Protein AF-A0A2P4QMZ1-F1 (afdb_monomer_lite)

Foldseek 3Di:
DPPQQAKWKKKFKFDLVLLVVCVVDDVVVLQVQLLVLLCVQDVADSVQKDFPSDKDADPVHRSMIIGMIMGHTDPDVVVDPRNVVSQVVVQVCLCVVVPGSLCVDDNSVRTDNVDGTDIDDPPCVVCVVVVVVVVVVVVVLVVQLVVVCVVCVPDPSCVSVVVVVVVVVVVVVVCCCVPPVVPDPVPDDDD

Organism: Rhizophagus irregularis (strain DAOM 181602 / DAOM 197198 / MUCL 43194) (NCBI:txid747089)

Radius of gyration: 24.18 Å; chains: 1; bounding box: 54×44×66 Å

Sequence (191 aa):
MAQHSDSVTGLLRLNEEGSSKFLQMNHSIFFKNMIQEFAKVIPVTEQRLSTSGKWQYDPTSPRKVLLSFNIIEAKDNTIESNSQIIFNDISTLINKKRFTALSFNEYTSLIDESAPFTMIRDYINEFYPLIIIFVVGLAVIIVLYVLARRKNPNARNSVIIETFFIMQDIAVDLAFILLKVKNTPHLFIPT

pLDDT: mean 83.03, std 11.9, range [29.59, 94.38]

Secondary structure (DSSP, 8-state):
-------EEEEEEB-HHHHHHHHHS-HHHHHHHHHHHHHHHS---GGGEEEEEEEEEETTEEEEEEEEEEEPPPS-TTTS--HHHHHHHHHHHHHTGGGSGGGTSTTGGGB-TTS--EE---HHHHHHHHHHHHHHHHHHHHHHHHHHHHH-TTS-TTHHHHHHHHHHHHHHHHHHHHHHGGG-GGG----

Structure (mmCIF, N/CA/C/O backbone):
data_AF-A0A2P4QMZ1-F1
#
_entry.id   AF-A0A2P4QMZ1-F1
#
loop_
_atom_site.group_PDB
_atom_site.id
_atom_site.type_symbol
_atom_site.label_atom_id
_atom_site.label_alt_id
_atom_site.label_comp_id
_atom_site.label_asym_id
_atom_site.label_entity_id
_atom_site.label_seq_id
_atom_site.pdbx_PDB_ins_code
_atom_site.Cartn_x
_atom_site.Cartn_y
_atom_site.Cartn_z
_atom_site.occupancy
_atom_site.B_iso_or_equiv
_atom_site.auth_seq_id
_atom_site.auth_comp_id
_atom_site.auth_asym_id
_atom_site.auth_atom_id
_atom_site.pdbx_PDB_model_num
ATOM 1 N N . MET A 1 1 ? 2.460 28.913 1.735 1.00 31.41 1 MET A N 1
ATOM 2 C CA . MET A 1 1 ? 1.729 28.207 0.663 1.00 31.41 1 MET A CA 1
ATOM 3 C C . MET A 1 1 ? 0.783 27.244 1.344 1.00 31.41 1 MET A C 1
ATOM 5 O O . MET A 1 1 ? 1.260 26.388 2.075 1.00 31.41 1 MET A O 1
ATOM 9 N N . ALA A 1 2 ? -0.527 27.465 1.223 1.00 29.59 2 ALA A N 1
ATOM 10 C CA . ALA A 1 2 ? -1.520 26.543 1.759 1.00 29.59 2 ALA A CA 1
ATOM 11 C C . ALA A 1 2 ? -1.364 25.219 1.007 1.00 29.59 2 ALA A C 1
ATOM 13 O O . ALA A 1 2 ? -1.482 25.184 -0.215 1.00 29.59 2 ALA A O 1
ATOM 14 N N . GLN A 1 3 ? -0.977 24.170 1.724 1.00 40.03 3 GLN A N 1
ATOM 15 C CA . GLN A 1 3 ? -0.815 22.839 1.165 1.00 40.03 3 GLN A CA 1
ATOM 16 C C . GLN A 1 3 ? -2.216 22.362 0.768 1.00 40.03 3 GLN A C 1
ATOM 18 O O . GLN A 1 3 ? -3.046 22.091 1.637 1.00 40.03 3 GLN A O 1
ATOM 23 N N . HIS A 1 4 ? -2.515 22.364 -0.533 1.00 42.94 4 HIS A N 1
ATOM 24 C CA . HIS A 1 4 ? -3.701 21.691 -1.046 1.00 42.94 4 HIS A CA 1
ATOM 25 C C . HIS A 1 4 ? -3.616 20.229 -0.591 1.00 42.94 4 HIS A C 1
ATOM 27 O O . HIS A 1 4 ? -2.559 19.603 -0.650 1.00 42.94 4 HIS A O 1
ATOM 33 N N . SER A 1 5 ? -4.684 19.763 0.043 1.00 59.25 5 SER A N 1
ATOM 34 C CA . SER A 1 5 ? -4.708 18.522 0.804 1.00 59.25 5 SER A CA 1
ATOM 35 C C . SER A 1 5 ? -4.922 17.354 -0.151 1.00 59.25 5 SER A C 1
ATOM 37 O O . SER A 1 5 ? -6.044 16.877 -0.220 1.00 59.25 5 SER A O 1
ATOM 39 N N . ASP A 1 6 ? -3.892 16.886 -0.857 1.00 76.06 6 ASP A N 1
ATOM 40 C CA . ASP A 1 6 ? -4.030 15.759 -1.791 1.00 76.06 6 ASP A CA 1
ATOM 41 C C . ASP A 1 6 ? -4.757 14.560 -1.152 1.00 76.06 6 ASP A C 1
ATOM 43 O O . ASP A 1 6 ? -4.657 14.295 0.052 1.00 76.06 6 ASP A O 1
ATOM 47 N N . SER A 1 7 ? -5.511 13.812 -1.956 1.00 82.56 7 SER A N 1
ATOM 48 C CA . SER A 1 7 ? -6.192 12.606 -1.473 1.00 82.56 7 SER A CA 1
ATOM 49 C C . SER A 1 7 ? -5.171 11.578 -0.967 1.00 82.56 7 SER A C 1
ATOM 51 O O . SER A 1 7 ? -4.176 11.296 -1.633 1.00 82.56 7 SER A O 1
ATOM 53 N N . VAL A 1 8 ? -5.424 10.984 0.200 1.00 86.00 8 VAL A N 1
ATOM 54 C CA . VAL A 1 8 ? -4.506 10.029 0.843 1.00 86.00 8 VAL A CA 1
ATOM 55 C C . VAL A 1 8 ? -5.064 8.622 0.727 1.00 86.00 8 VAL A C 1
ATOM 57 O O . VAL A 1 8 ? -6.223 8.382 1.047 1.00 86.00 8 VAL A O 1
ATOM 60 N N . THR A 1 9 ? -4.235 7.663 0.323 1.00 88.12 9 THR A N 1
ATOM 61 C CA . THR A 1 9 ? -4.597 6.242 0.378 1.00 88.12 9 THR A CA 1
ATOM 62 C C . THR A 1 9 ? -3.924 5.588 1.577 1.00 88.12 9 THR A C 1
ATOM 64 O O . THR A 1 9 ? -2.707 5.661 1.725 1.00 88.12 9 THR A O 1
ATOM 67 N N . GLY A 1 10 ? -4.706 4.931 2.425 1.00 88.69 10 GLY A N 1
ATOM 68 C CA . GLY A 1 10 ? -4.238 4.146 3.557 1.00 88.69 10 GLY A CA 1
ATOM 69 C C . GLY A 1 10 ? -4.431 2.646 3.359 1.00 88.69 10 GLY A C 1
ATOM 70 O O . GLY A 1 10 ? -5.360 2.204 2.680 1.00 88.69 10 GLY A O 1
ATOM 71 N N . LEU A 1 11 ? -3.549 1.864 3.975 1.00 90.94 11 LEU A N 1
ATOM 72 C CA . LEU A 1 11 ? -3.569 0.410 3.991 1.00 90.94 11 LEU A CA 1
ATOM 73 C C . LEU A 1 11 ? -3.810 -0.083 5.416 1.00 90.94 11 LEU A C 1
ATOM 75 O O . LEU A 1 11 ? -3.034 0.199 6.330 1.00 90.94 11 LEU A O 1
ATOM 79 N N . LEU A 1 12 ? -4.901 -0.822 5.586 1.00 91.88 12 LEU A N 1
ATOM 80 C CA . LEU A 1 12 ? -5.406 -1.299 6.866 1.00 91.88 12 LEU A CA 1
ATOM 81 C C . LEU A 1 12 ? -5.344 -2.820 6.933 1.00 91.88 12 LEU A C 1
ATOM 83 O O . LEU A 1 12 ? -5.830 -3.488 6.025 1.00 91.88 12 LEU A O 1
ATOM 87 N N . ARG A 1 13 ? -4.812 -3.382 8.020 1.00 93.56 13 ARG A N 1
ATOM 88 C CA . ARG A 1 13 ? -4.800 -4.834 8.225 1.00 93.56 13 ARG A CA 1
ATOM 89 C C . ARG A 1 13 ? -6.016 -5.305 9.009 1.00 93.56 13 ARG A C 1
ATOM 91 O O . ARG A 1 13 ? -6.367 -4.717 10.028 1.00 93.56 13 ARG A O 1
ATOM 98 N N . LEU A 1 14 ? -6.617 -6.402 8.563 1.00 94.00 14 LEU A N 1
ATOM 99 C CA . LEU A 1 14 ? -7.622 -7.139 9.321 1.00 94.00 14 LEU A CA 1
ATOM 100 C C . LEU A 1 14 ? -6.967 -8.169 10.248 1.00 94.00 14 LEU A C 1
ATOM 102 O O . LEU A 1 14 ? -5.913 -8.733 9.944 1.00 94.00 14 LEU A O 1
ATOM 106 N N . ASN A 1 15 ? -7.617 -8.454 11.374 1.00 93.62 15 ASN A N 1
ATOM 107 C CA . ASN A 1 15 ? -7.265 -9.584 12.227 1.00 93.62 15 ASN A CA 1
ATOM 108 C C . ASN A 1 15 ? -7.650 -10.915 11.540 1.00 93.62 15 ASN A C 1
ATOM 110 O O . ASN A 1 15 ? -8.182 -10.928 10.427 1.00 93.62 15 ASN A O 1
ATOM 114 N N . GLU A 1 16 ? -7.345 -12.055 12.161 1.00 92.44 16 GLU A N 1
ATOM 115 C CA . GLU A 1 16 ? -7.594 -13.365 11.534 1.00 92.44 16 GLU A CA 1
ATOM 116 C C . GLU A 1 16 ? -9.089 -13.633 11.298 1.00 92.44 16 GLU A C 1
ATOM 118 O O . GLU A 1 16 ? -9.475 -14.076 10.216 1.00 92.44 16 GLU A O 1
ATOM 123 N N . GLU A 1 17 ? -9.935 -13.294 12.273 1.00 92.62 17 GLU A N 1
ATOM 124 C CA . GLU A 1 17 ? -11.393 -13.415 12.169 1.00 92.62 17 GLU A CA 1
ATOM 125 C C . GLU A 1 17 ? -11.948 -12.544 11.034 1.00 92.62 17 GLU A C 1
ATOM 127 O O . GLU A 1 17 ? -12.694 -13.014 10.176 1.00 92.62 17 GLU A O 1
ATOM 132 N N . GLY A 1 18 ? -11.508 -11.290 10.981 1.00 92.56 18 GLY A N 1
ATOM 133 C CA . GLY A 1 18 ? -11.856 -10.312 9.965 1.00 92.56 18 GLY A CA 1
ATOM 134 C C . GLY A 1 18 ? -11.438 -10.733 8.575 1.00 92.56 18 GLY A C 1
ATOM 135 O O . GLY A 1 18 ? -12.218 -10.613 7.638 1.00 92.56 18 GLY A O 1
ATOM 136 N N . SER A 1 19 ? -10.227 -11.269 8.449 1.00 93.81 19 SER A N 1
ATOM 137 C CA . SER A 1 19 ? -9.697 -11.767 7.180 1.00 93.81 19 SER A CA 1
ATOM 138 C C . SER A 1 19 ? -10.507 -12.960 6.680 1.00 93.81 19 SER A C 1
ATOM 140 O O . SER A 1 19 ? -10.879 -13.002 5.511 1.00 93.81 19 SER A O 1
ATOM 142 N N . SER A 1 20 ? -10.861 -13.890 7.571 1.00 93.94 20 SER A N 1
ATOM 143 C CA . SER A 1 20 ? -11.732 -15.021 7.237 1.00 93.94 20 SER A CA 1
ATOM 144 C C . SER A 1 20 ? -13.131 -14.558 6.813 1.00 93.94 20 SER A C 1
ATOM 146 O O . SER A 1 20 ? -13.626 -14.962 5.761 1.00 93.94 20 SER A O 1
ATOM 148 N N . LYS A 1 21 ? -13.745 -13.643 7.577 1.00 93.56 21 LYS A N 1
ATOM 149 C CA . LYS A 1 21 ? -15.071 -13.081 7.276 1.00 93.56 21 LYS A CA 1
ATOM 150 C C . LYS A 1 21 ? -15.078 -12.300 5.961 1.00 93.56 21 LYS A C 1
ATOM 152 O O . LYS A 1 21 ? -16.018 -12.436 5.183 1.00 93.56 21 LYS A O 1
ATOM 157 N N . PHE A 1 22 ? -14.028 -11.525 5.692 1.00 93.19 22 PHE A N 1
ATOM 158 C CA . PHE A 1 22 ? -13.860 -10.782 4.444 1.00 93.19 22 PHE A CA 1
ATOM 159 C C . PHE A 1 22 ? -13.825 -11.720 3.236 1.00 93.19 22 PHE A C 1
ATOM 161 O O . PHE A 1 22 ? -14.557 -11.491 2.281 1.00 93.19 22 PHE A O 1
ATOM 168 N N . LEU A 1 23 ? -13.043 -12.803 3.307 1.00 91.56 23 LEU A N 1
ATOM 169 C CA . LEU A 1 23 ? -12.896 -13.771 2.213 1.00 91.56 23 LEU A CA 1
ATOM 170 C C . LEU A 1 23 ? -14.169 -14.589 1.934 1.00 91.56 23 LEU A C 1
ATOM 172 O O . LEU A 1 23 ? -14.336 -15.101 0.830 1.00 91.56 23 LEU A O 1
ATOM 176 N N . GLN A 1 24 ? -15.054 -14.741 2.922 1.00 91.50 24 GLN A N 1
ATOM 177 C CA . GLN A 1 24 ? -16.314 -15.486 2.786 1.00 91.50 24 GLN A CA 1
ATOM 178 C C . GLN A 1 24 ? -17.493 -14.610 2.338 1.00 91.50 24 GLN A C 1
ATOM 180 O O . GLN A 1 24 ? -18.513 -15.130 1.886 1.00 91.50 24 GLN A O 1
ATOM 185 N N . MET A 1 25 ? -17.382 -13.288 2.477 1.00 90.69 25 MET A N 1
ATOM 186 C CA . MET A 1 25 ? -18.456 -12.336 2.199 1.00 90.69 25 MET A CA 1
ATOM 187 C C . MET A 1 25 ? -18.226 -11.613 0.866 1.00 90.69 25 MET A C 1
ATOM 189 O O . MET A 1 25 ? -17.124 -11.552 0.330 1.00 90.69 25 MET A O 1
ATOM 193 N N . ASN A 1 26 ? -19.278 -10.998 0.324 1.00 91.56 26 ASN A N 1
ATOM 194 C CA . ASN A 1 26 ? -19.120 -10.063 -0.782 1.00 91.56 26 ASN A CA 1
ATOM 195 C C . ASN A 1 26 ? -18.265 -8.858 -0.347 1.00 91.56 26 ASN A C 1
ATOM 197 O O . ASN A 1 26 ? -18.676 -8.063 0.503 1.00 91.56 26 ASN A O 1
ATOM 201 N N . HIS A 1 27 ? -17.106 -8.699 -0.986 1.00 91.00 27 HIS A N 1
ATOM 202 C CA . HIS A 1 27 ? -16.141 -7.651 -0.659 1.00 91.00 27 HIS A CA 1
ATOM 2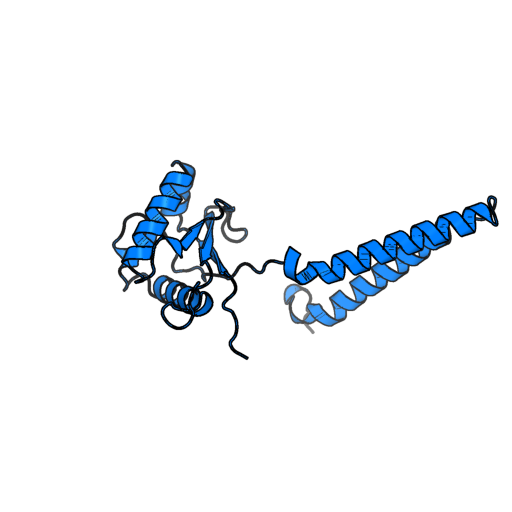03 C C . HIS A 1 27 ? -16.744 -6.239 -0.725 1.00 91.00 27 HIS A C 1
ATOM 205 O O . HIS A 1 27 ? -16.449 -5.409 0.130 1.00 91.00 27 HIS A O 1
ATOM 211 N N . SER A 1 28 ? -17.619 -5.953 -1.696 1.00 89.75 28 SER A N 1
ATOM 212 C CA . SER A 1 28 ? -18.235 -4.625 -1.843 1.00 89.75 28 SER A CA 1
ATOM 213 C C . SER A 1 28 ? -19.141 -4.281 -0.658 1.00 89.75 28 SER A C 1
ATOM 215 O O . SER A 1 28 ? -19.107 -3.156 -0.157 1.00 89.75 28 SER A O 1
ATOM 217 N N . ILE A 1 29 ? -19.900 -5.266 -0.166 1.00 91.31 29 ILE A N 1
ATOM 218 C CA . ILE A 1 29 ? -20.763 -5.108 1.011 1.00 91.31 29 ILE A CA 1
ATOM 219 C C . ILE A 1 29 ? -19.909 -4.882 2.257 1.00 91.31 29 ILE A C 1
ATOM 221 O O . ILE A 1 29 ? -20.183 -3.962 3.026 1.00 91.31 29 ILE A O 1
ATOM 225 N N . PHE A 1 30 ? -18.842 -5.670 2.420 1.00 92.75 30 PHE A N 1
ATOM 226 C CA . PHE A 1 30 ? -17.917 -5.515 3.538 1.00 92.75 30 PHE A CA 1
ATOM 227 C C . PHE A 1 30 ? -17.306 -4.109 3.573 1.00 92.75 30 PHE A C 1
ATOM 229 O O . PHE A 1 30 ? -17.348 -3.442 4.605 1.00 92.75 30 PHE A O 1
ATOM 236 N N . PHE A 1 31 ? -16.789 -3.629 2.437 1.00 91.06 31 PHE A N 1
ATOM 237 C CA . PHE A 1 31 ? -16.218 -2.286 2.344 1.00 91.06 31 PHE A CA 1
ATOM 238 C C . PHE A 1 31 ? -17.238 -1.196 2.670 1.00 91.06 31 PHE A C 1
ATOM 240 O O . PHE A 1 31 ? -16.920 -0.272 3.415 1.00 91.06 31 PHE A O 1
ATOM 247 N N . LYS A 1 32 ? -18.463 -1.306 2.144 1.00 90.69 32 LYS A N 1
ATOM 248 C CA . LYS A 1 32 ? -19.529 -0.337 2.412 1.00 90.69 32 LYS A CA 1
ATOM 249 C C . LYS A 1 32 ? -19.849 -0.262 3.905 1.00 90.69 32 LYS A C 1
ATOM 251 O O . LYS A 1 32 ? -19.863 0.832 4.461 1.00 90.69 32 LYS A O 1
ATOM 256 N N . ASN A 1 33 ? -20.057 -1.408 4.550 1.00 92.00 33 ASN A N 1
ATOM 257 C CA . ASN A 1 33 ? -20.394 -1.459 5.972 1.00 92.00 33 ASN A CA 1
ATOM 258 C C . ASN A 1 33 ? -19.244 -0.926 6.838 1.00 92.00 33 ASN A C 1
ATOM 260 O O . ASN A 1 33 ? -19.473 -0.135 7.749 1.00 92.00 33 ASN A O 1
ATOM 264 N N . MET A 1 34 ? -17.999 -1.275 6.502 1.00 90.81 34 MET A N 1
ATOM 265 C CA . MET A 1 34 ? -16.821 -0.766 7.203 1.00 90.81 34 MET A CA 1
ATOM 266 C C . MET A 1 34 ? -16.680 0.760 7.080 1.00 90.81 34 MET A C 1
ATOM 268 O O . MET A 1 34 ? -16.425 1.424 8.082 1.00 90.81 34 MET A O 1
ATOM 272 N N . ILE A 1 35 ? -16.887 1.339 5.890 1.00 89.75 35 ILE A N 1
ATOM 273 C CA . ILE A 1 35 ? -16.847 2.801 5.689 1.00 89.75 35 ILE A CA 1
ATOM 274 C C . ILE A 1 35 ? -17.934 3.502 6.511 1.00 89.75 35 ILE A C 1
ATOM 276 O O . ILE A 1 35 ? -17.657 4.512 7.155 1.00 89.75 35 ILE A O 1
ATOM 280 N N . GLN A 1 36 ? -19.151 2.954 6.529 1.00 89.19 36 GLN A N 1
ATOM 281 C CA . GLN A 1 36 ? -20.262 3.514 7.303 1.00 89.19 36 GLN A CA 1
ATOM 282 C C . GLN A 1 36 ? -19.990 3.498 8.810 1.00 89.19 36 GLN A C 1
ATOM 284 O O . GLN A 1 36 ? -20.349 4.438 9.515 1.00 89.19 36 GLN A O 1
ATOM 289 N N . GLU A 1 37 ? -19.351 2.449 9.326 1.00 89.38 37 GLU A N 1
ATOM 290 C CA . GLU A 1 37 ? -18.938 2.409 10.730 1.00 89.38 37 GLU A CA 1
ATOM 291 C C . GLU A 1 37 ? -17.811 3.404 11.026 1.00 89.38 37 GLU A C 1
ATOM 293 O O . GLU A 1 37 ? -17.877 4.118 12.026 1.00 89.38 37 GLU A O 1
ATOM 298 N N . PHE A 1 38 ? -16.819 3.528 10.139 1.00 86.88 38 PHE A N 1
ATOM 299 C CA . PHE A 1 38 ? -15.756 4.524 10.284 1.00 86.88 38 PHE A CA 1
ATOM 300 C C . PHE A 1 38 ? -16.289 5.961 10.298 1.00 86.88 38 PHE A C 1
ATOM 302 O O . PHE A 1 38 ? -15.891 6.741 11.162 1.00 86.88 38 PHE A O 1
ATOM 309 N N . ALA A 1 39 ? -17.221 6.298 9.403 1.00 85.38 39 ALA A N 1
ATOM 310 C CA . ALA A 1 39 ? -17.829 7.628 9.318 1.00 85.38 39 ALA A CA 1
ATOM 311 C C . ALA A 1 39 ? -18.695 7.996 10.540 1.00 85.38 39 ALA A C 1
ATOM 313 O O . ALA A 1 39 ? -18.987 9.166 10.767 1.00 85.38 39 ALA A O 1
ATOM 314 N N . LYS A 1 40 ? -19.113 7.012 11.349 1.00 84.44 40 LYS A N 1
ATOM 315 C CA . LYS A 1 40 ? -19.786 7.263 12.636 1.00 84.44 40 LYS A CA 1
ATOM 316 C C . LYS A 1 40 ? -18.799 7.562 13.757 1.00 84.44 40 LYS A C 1
ATOM 318 O O . LYS A 1 40 ? -19.112 8.336 14.656 1.00 84.44 40 LYS A O 1
ATOM 323 N N . VAL A 1 41 ? -17.640 6.906 13.739 1.00 82.88 41 VAL A N 1
ATOM 324 C CA . VAL A 1 41 ? -16.617 7.047 14.786 1.00 82.88 41 VAL A CA 1
ATOM 325 C C . VAL A 1 41 ? -15.791 8.311 14.587 1.00 82.88 41 VAL A C 1
ATOM 327 O O . VAL A 1 41 ? -15.404 8.962 15.554 1.00 82.88 41 VAL A O 1
ATOM 330 N N . ILE A 1 42 ? -15.535 8.663 13.335 1.00 81.25 42 ILE A N 1
ATOM 331 C CA . ILE A 1 42 ? -14.776 9.844 12.950 1.00 81.25 42 ILE A CA 1
ATOM 332 C C . ILE A 1 42 ? -15.786 10.794 12.326 1.00 81.25 42 ILE A C 1
ATOM 334 O O . ILE A 1 42 ? -16.438 10.370 11.376 1.00 81.25 42 ILE A O 1
ATOM 338 N N . PRO A 1 43 ? -15.954 12.032 12.829 1.00 71.12 43 PRO A N 1
ATOM 339 C CA . PRO A 1 43 ? -16.977 12.973 12.368 1.00 71.12 43 PRO A CA 1
ATOM 340 C C . PRO A 1 43 ? -16.625 13.536 10.981 1.00 71.12 43 PRO A C 1
ATOM 342 O O . PRO A 1 43 ? -16.385 14.725 10.798 1.00 71.12 43 PRO A O 1
ATOM 345 N N . VAL A 1 44 ? -16.552 12.649 9.999 1.00 75.81 44 VAL A N 1
ATOM 346 C CA . VAL A 1 44 ? -16.150 12.884 8.622 1.00 75.81 44 VAL A CA 1
ATOM 347 C C . VAL A 1 44 ? -17.281 12.364 7.748 1.00 75.81 44 VAL A C 1
ATOM 349 O O . VAL A 1 44 ? -17.800 11.269 7.955 1.00 75.81 44 VAL A O 1
ATOM 352 N N . THR A 1 45 ? -17.691 13.160 6.766 1.00 76.56 45 THR A N 1
ATOM 353 C CA . THR A 1 45 ? -18.765 12.784 5.844 1.00 76.56 45 THR A CA 1
ATOM 354 C C . THR A 1 45 ? -18.398 11.496 5.105 1.00 76.56 45 THR A C 1
ATOM 356 O O . THR A 1 45 ? -17.279 11.376 4.616 1.00 76.56 45 THR A O 1
ATOM 359 N N . GLU A 1 46 ? -19.341 10.559 4.940 1.00 77.31 46 GLU A N 1
ATOM 360 C CA . GLU A 1 46 ? -19.107 9.294 4.213 1.00 77.31 46 GLU A CA 1
ATOM 361 C C . GLU A 1 46 ? -18.490 9.515 2.821 1.00 77.31 46 GLU A C 1
ATOM 363 O O . GLU A 1 46 ? -17.668 8.731 2.372 1.00 77.31 46 GLU A O 1
ATOM 368 N N . GLN A 1 47 ? -18.815 10.631 2.161 1.00 81.31 47 GLN A N 1
ATOM 369 C CA . GLN A 1 47 ? -18.262 11.003 0.855 1.00 81.31 47 GLN A CA 1
ATOM 370 C C . GLN A 1 47 ? -16.745 11.247 0.862 1.00 81.31 47 GLN A C 1
ATOM 372 O O . GLN A 1 47 ? -16.129 11.236 -0.197 1.00 81.31 47 GLN A O 1
ATOM 377 N N . ARG A 1 48 ? -16.138 11.479 2.030 1.00 84.00 48 ARG A N 1
ATOM 378 C CA . ARG A 1 48 ? -14.692 11.683 2.193 1.00 84.00 48 ARG A CA 1
ATOM 379 C C . ARG A 1 48 ? -13.932 10.370 2.353 1.00 84.00 48 ARG A C 1
ATOM 381 O O . ARG A 1 48 ? -12.721 10.363 2.159 1.00 84.00 48 ARG A O 1
ATOM 388 N N . LEU A 1 49 ? -14.616 9.276 2.686 1.00 86.69 49 LEU A N 1
ATOM 389 C CA . LEU A 1 49 ? -14.028 7.948 2.824 1.00 86.69 49 LEU A CA 1
ATOM 390 C C . LEU A 1 49 ? -14.525 7.064 1.683 1.00 86.69 49 LEU A C 1
ATOM 392 O O . LEU A 1 49 ? -15.704 6.749 1.575 1.00 86.69 49 LEU A O 1
ATOM 396 N N . SER A 1 50 ? -13.615 6.630 0.824 1.00 86.56 50 SER A N 1
ATOM 397 C CA . SER A 1 50 ? -13.922 5.681 -0.243 1.00 86.56 50 SER A CA 1
ATOM 398 C C . SER A 1 50 ? -12.991 4.479 -0.173 1.00 86.56 50 SER A C 1
ATOM 400 O O . SER A 1 50 ? -12.004 4.465 0.559 1.00 86.56 50 SER A O 1
ATOM 402 N N . THR A 1 51 ? -13.314 3.427 -0.915 1.00 82.75 51 THR A N 1
ATOM 403 C CA . THR A 1 51 ? -12.420 2.283 -1.092 1.00 82.75 51 THR A CA 1
ATOM 404 C C . THR A 1 51 ? -12.021 2.187 -2.554 1.00 82.75 51 THR A C 1
ATOM 406 O O . THR A 1 51 ? -12.823 2.448 -3.450 1.00 82.75 51 THR A O 1
ATOM 409 N N . SER A 1 52 ? -10.782 1.776 -2.803 1.00 74.94 52 SER A N 1
ATOM 410 C CA . SER A 1 52 ? -10.344 1.392 -4.144 1.00 74.94 52 SER A CA 1
ATOM 411 C C . SER A 1 52 ? -10.827 -0.014 -4.536 1.00 74.94 52 SER A C 1
ATOM 413 O O . SER A 1 52 ? -10.613 -0.437 -5.670 1.00 74.94 52 SER A O 1
ATOM 415 N N . GLY A 1 53 ? -11.425 -0.766 -3.599 1.00 81.50 53 GLY A N 1
ATOM 416 C CA . GLY A 1 53 ? -11.761 -2.184 -3.751 1.00 81.50 53 GLY A CA 1
ATOM 417 C C . GLY A 1 53 ? -10.537 -3.104 -3.797 1.00 81.50 53 GLY A C 1
ATOM 418 O O . GLY A 1 53 ? -10.685 -4.319 -3.937 1.00 81.50 53 GLY A O 1
ATOM 419 N N . LYS A 1 54 ? -9.326 -2.543 -3.684 1.00 86.75 54 LYS A N 1
ATOM 420 C CA . LYS A 1 54 ? -8.073 -3.291 -3.719 1.00 86.75 54 LYS A CA 1
ATOM 421 C C . LYS A 1 54 ? -7.794 -3.892 -2.348 1.00 86.75 54 LYS A C 1
ATOM 423 O O . LYS A 1 54 ? -7.876 -3.213 -1.321 1.00 86.75 54 LYS A O 1
ATOM 428 N N . TRP A 1 55 ? -7.424 -5.163 -2.353 1.00 91.25 55 TRP A N 1
ATOM 429 C CA . TRP A 1 55 ? -6.990 -5.893 -1.174 1.00 91.25 55 TRP A CA 1
ATOM 430 C C . TRP A 1 55 ? -5.862 -6.850 -1.554 1.00 91.25 55 TRP A C 1
ATOM 432 O O . TRP A 1 55 ? -5.708 -7.214 -2.721 1.00 91.25 55 TRP A O 1
ATOM 442 N N . GLN A 1 56 ? -5.060 -7.238 -0.571 1.00 90.69 56 GLN A N 1
ATOM 443 C CA . GLN A 1 56 ? -3.959 -8.182 -0.749 1.00 90.69 56 GLN A CA 1
ATOM 444 C C . GLN A 1 56 ? -3.737 -8.981 0.534 1.00 90.69 56 GLN A C 1
ATOM 446 O O . GLN A 1 56 ? -4.095 -8.526 1.618 1.00 90.69 56 GLN A O 1
ATOM 451 N N . TYR A 1 57 ? -3.122 -10.155 0.433 1.00 90.44 57 TYR A N 1
ATOM 452 C CA . TYR A 1 57 ? -2.614 -10.846 1.617 1.00 90.44 57 TYR A CA 1
ATOM 453 C C . TYR A 1 57 ? -1.435 -10.075 2.217 1.00 90.44 57 TYR A C 1
ATOM 455 O O . TYR A 1 57 ? -0.636 -9.481 1.488 1.00 90.44 57 TYR A O 1
ATOM 463 N N . ASP A 1 58 ? -1.320 -10.078 3.543 1.00 86.94 58 ASP A N 1
ATOM 464 C CA . ASP A 1 58 ? -0.156 -9.510 4.216 1.00 86.94 58 ASP A CA 1
ATOM 465 C C . ASP A 1 58 ? 1.071 -10.412 3.968 1.00 86.94 58 ASP A C 1
ATOM 467 O O . ASP A 1 58 ? 1.054 -11.583 4.366 1.00 86.94 58 ASP A O 1
ATOM 471 N N . PRO A 1 59 ? 2.156 -9.902 3.349 1.00 84.06 59 PRO A N 1
ATOM 472 C CA . PRO A 1 59 ? 3.361 -10.692 3.096 1.00 84.06 59 PRO A CA 1
ATOM 473 C C . PRO A 1 59 ? 4.050 -11.172 4.383 1.00 84.06 59 PRO A C 1
ATOM 475 O O . PRO A 1 59 ? 4.744 -12.184 4.365 1.00 84.06 59 PRO A O 1
ATOM 478 N N . THR A 1 60 ? 3.852 -10.475 5.506 1.00 84.56 60 THR A N 1
ATOM 479 C CA . THR A 1 60 ? 4.389 -10.853 6.823 1.00 84.56 60 THR A CA 1
ATOM 480 C C . THR A 1 60 ? 3.473 -11.808 7.588 1.00 84.56 60 THR A C 1
ATOM 482 O O . THR A 1 60 ? 3.888 -12.421 8.569 1.00 84.56 60 THR A O 1
ATOM 485 N N . SER A 1 61 ? 2.209 -11.929 7.180 1.00 84.69 61 SER A N 1
ATOM 486 C CA . SER A 1 61 ? 1.189 -12.730 7.861 1.00 84.69 61 SER A CA 1
ATOM 487 C C . SER A 1 61 ? 0.167 -13.247 6.844 1.00 84.69 61 SER A C 1
ATOM 489 O O . SER A 1 61 ? -0.915 -12.677 6.730 1.00 84.69 61 SER A O 1
ATOM 491 N N . PRO A 1 62 ? 0.451 -14.358 6.136 1.00 79.69 62 PRO A N 1
ATOM 492 C CA . PRO A 1 62 ? -0.334 -14.805 4.977 1.00 79.69 62 PRO A CA 1
ATOM 493 C C . PRO A 1 62 ? -1.817 -15.100 5.251 1.00 79.69 62 PRO A C 1
ATOM 495 O O . PRO A 1 62 ? -2.611 -15.200 4.323 1.00 79.69 62 PRO A O 1
ATOM 498 N N . ARG A 1 63 ? -2.207 -15.259 6.521 1.00 87.12 63 ARG A N 1
ATOM 499 C CA . ARG A 1 63 ? -3.605 -15.459 6.944 1.00 87.12 63 ARG A CA 1
ATOM 500 C C . ARG A 1 63 ? -4.391 -14.156 7.099 1.00 87.12 63 ARG A C 1
ATOM 502 O O . ARG A 1 63 ? -5.601 -14.204 7.298 1.00 87.12 63 ARG A O 1
ATOM 509 N N . LYS A 1 64 ? -3.711 -13.011 7.049 1.00 91.75 64 LYS A N 1
ATOM 510 C CA . LYS A 1 64 ? -4.294 -11.688 7.246 1.00 91.75 64 LYS A CA 1
ATOM 511 C C . LYS A 1 64 ? -4.423 -10.954 5.919 1.00 91.75 64 LYS A C 1
ATOM 513 O O . LYS A 1 64 ? -3.578 -11.089 5.034 1.00 91.75 64 LYS A O 1
ATOM 518 N N . VAL A 1 65 ? -5.482 -10.164 5.798 1.00 93.06 65 VAL A N 1
ATOM 519 C CA . VAL A 1 65 ? -5.779 -9.356 4.614 1.00 93.06 65 VAL A CA 1
ATOM 520 C C . VAL A 1 65 ? -5.495 -7.884 4.901 1.00 93.06 65 VAL A C 1
ATOM 522 O O . VAL A 1 65 ? -5.809 -7.365 5.972 1.00 93.06 65 VAL A O 1
ATOM 525 N N . LEU A 1 66 ? -4.905 -7.215 3.917 1.00 92.50 66 LEU A N 1
ATOM 526 C CA . LEU A 1 66 ? -4.700 -5.778 3.859 1.00 92.50 66 LEU A CA 1
ATOM 527 C C . LEU A 1 66 ? -5.739 -5.163 2.920 1.00 92.50 66 LEU A C 1
ATOM 529 O O . LEU A 1 66 ? -5.907 -5.611 1.786 1.00 92.50 66 LEU A O 1
ATOM 533 N N . LEU A 1 67 ? -6.416 -4.125 3.394 1.00 92.31 67 LEU A N 1
ATOM 534 C CA . LEU A 1 67 ? -7.475 -3.402 2.706 1.00 92.31 67 LEU A CA 1
ATOM 535 C C . LEU A 1 67 ? -7.033 -1.975 2.390 1.00 92.31 67 LEU A C 1
ATOM 537 O O . LEU A 1 67 ? -6.483 -1.288 3.252 1.00 92.31 67 LEU A O 1
ATOM 541 N N . SER A 1 68 ? -7.316 -1.511 1.175 1.00 90.81 68 SER A N 1
ATOM 542 C CA . SER A 1 68 ? -7.043 -0.134 0.762 1.00 90.81 68 SER A CA 1
ATOM 543 C C . SER A 1 68 ? -8.266 0.770 0.953 1.00 90.81 68 SER A C 1
ATOM 545 O O . SER A 1 68 ? -9.366 0.479 0.469 1.00 90.81 68 SER A O 1
ATOM 547 N N . PHE A 1 69 ? -8.038 1.902 1.620 1.00 88.88 69 PHE A N 1
ATOM 548 C CA . PHE A 1 69 ? -9.009 2.973 1.835 1.00 88.88 69 PHE A CA 1
ATOM 549 C C . PHE A 1 69 ? -8.456 4.297 1.326 1.00 88.88 69 PHE A C 1
ATOM 551 O O . PHE A 1 69 ? -7.286 4.602 1.526 1.00 88.88 69 PHE A O 1
ATOM 558 N N . ASN A 1 70 ? -9.311 5.098 0.710 1.00 88.75 70 ASN A N 1
ATOM 559 C CA . ASN A 1 70 ? -8.971 6.405 0.178 1.00 88.75 70 ASN A CA 1
ATOM 560 C C . ASN A 1 70 ? -9.689 7.475 1.002 1.00 88.75 70 ASN A C 1
ATOM 562 O O . ASN A 1 70 ? -10.906 7.426 1.182 1.00 88.75 70 ASN A O 1
ATOM 566 N N . ILE A 1 71 ? -8.933 8.463 1.456 1.00 87.81 71 ILE A N 1
ATOM 567 C CA . ILE A 1 71 ? -9.415 9.670 2.109 1.00 87.81 71 ILE A CA 1
ATOM 568 C C . ILE A 1 71 ? -9.351 10.773 1.063 1.00 87.81 71 ILE A C 1
ATOM 570 O O . ILE A 1 71 ? -8.269 11.217 0.676 1.00 87.81 71 ILE A O 1
ATOM 574 N N . ILE A 1 72 ? -10.517 11.178 0.578 1.00 86.06 72 ILE A N 1
ATOM 575 C CA . ILE A 1 72 ? -10.636 12.181 -0.475 1.00 86.06 72 ILE A CA 1
ATOM 576 C C . ILE A 1 72 ? -10.248 13.546 0.096 1.00 86.06 72 ILE A C 1
ATOM 578 O O . ILE A 1 72 ? -10.529 13.855 1.262 1.00 86.06 72 ILE A O 1
ATOM 582 N N . GLU A 1 73 ? -9.586 14.351 -0.727 1.00 84.19 73 GLU A N 1
ATOM 583 C CA . GLU A 1 73 ? -9.257 15.736 -0.409 1.00 84.19 73 GLU A CA 1
ATOM 584 C C . GLU A 1 73 ? -10.483 16.549 0.018 1.00 84.19 73 GLU A C 1
ATOM 586 O O . GLU A 1 73 ? -11.616 16.291 -0.401 1.00 84.19 73 GLU A O 1
ATOM 591 N N . ALA A 1 74 ? -10.252 17.527 0.890 1.00 81.38 74 ALA A N 1
ATOM 592 C CA . ALA A 1 74 ? -11.278 18.489 1.252 1.00 81.38 74 ALA A CA 1
ATOM 593 C C . ALA A 1 74 ? -11.555 19.407 0.055 1.00 81.38 74 ALA A C 1
ATOM 595 O O . ALA A 1 74 ? -10.631 19.967 -0.533 1.00 81.38 74 ALA A O 1
ATOM 596 N N . LYS A 1 75 ? -12.835 19.587 -0.291 1.00 76.19 75 LYS A N 1
ATOM 597 C CA . LYS A 1 75 ? -13.227 20.556 -1.333 1.00 76.19 75 LYS A CA 1
ATOM 598 C C . LYS A 1 75 ? -13.031 21.994 -0.858 1.00 76.19 75 LYS A C 1
ATOM 600 O O . LYS A 1 75 ? -12.732 22.873 -1.659 1.00 76.19 75 LYS A O 1
ATOM 605 N N . ASP A 1 76 ? -13.197 22.210 0.445 1.00 70.62 76 ASP A N 1
ATOM 606 C CA . ASP A 1 76 ? -12.951 23.477 1.119 1.00 70.62 76 ASP A CA 1
ATOM 607 C C . ASP A 1 76 ? -12.158 23.237 2.411 1.00 70.62 76 ASP A C 1
ATOM 609 O O . ASP A 1 76 ? -12.689 22.765 3.417 1.00 70.62 76 ASP A O 1
ATOM 613 N N . ASN A 1 77 ? -10.873 23.592 2.381 1.00 62.00 77 ASN A N 1
ATOM 614 C CA . ASN A 1 77 ? -9.946 23.422 3.504 1.00 62.00 77 ASN A CA 1
ATOM 615 C C . ASN A 1 77 ? -10.256 24.332 4.708 1.00 62.00 77 ASN A C 1
ATOM 617 O O . ASN A 1 77 ? -9.586 24.221 5.734 1.00 62.00 77 ASN A O 1
ATOM 621 N N . THR A 1 78 ? -11.201 25.271 4.586 1.00 63.47 78 THR A N 1
ATOM 622 C CA . THR A 1 78 ? -11.604 26.159 5.690 1.00 63.47 78 THR A CA 1
ATOM 623 C C . THR A 1 78 ? -12.717 25.565 6.551 1.00 63.47 78 THR A C 1
ATOM 625 O O . THR A 1 78 ? -12.840 25.922 7.721 1.00 63.47 78 THR A O 1
ATOM 628 N N . ILE A 1 79 ? -13.492 24.636 5.988 1.00 68.12 79 ILE A N 1
ATOM 629 C CA . ILE A 1 79 ? -14.634 23.983 6.641 1.00 68.12 79 ILE A CA 1
ATOM 630 C C . ILE A 1 79 ? -14.301 22.526 6.963 1.00 68.12 79 ILE A C 1
ATOM 632 O O . ILE A 1 79 ? -14.689 22.010 8.010 1.00 68.12 79 ILE A O 1
ATOM 636 N N . GLU A 1 80 ? -13.574 21.856 6.071 1.00 70.19 80 GLU A N 1
ATOM 637 C CA . GLU A 1 80 ? -13.306 20.433 6.164 1.00 70.19 80 GLU A CA 1
ATOM 638 C C . GLU A 1 80 ? -11.842 20.122 6.506 1.00 70.19 80 GLU A C 1
ATOM 640 O O . GLU A 1 80 ? -10.906 20.757 6.020 1.00 70.19 80 GLU A O 1
ATOM 645 N N . SER A 1 81 ? -11.630 19.076 7.309 1.00 75.62 81 SER A N 1
ATOM 646 C CA . SER A 1 81 ? -10.290 18.646 7.710 1.00 75.62 81 SER A CA 1
ATOM 647 C C . SER A 1 81 ? -9.469 18.101 6.537 1.00 75.62 81 SER A C 1
ATOM 649 O O . SER A 1 81 ? -9.975 17.390 5.658 1.00 75.62 81 SER A O 1
ATOM 651 N N . ASN A 1 82 ? -8.168 18.394 6.578 1.00 82.81 82 ASN A N 1
ATOM 652 C CA . ASN A 1 82 ? -7.162 17.868 5.660 1.00 82.81 82 ASN A CA 1
ATOM 653 C C . ASN A 1 82 ? -7.119 16.324 5.727 1.00 82.81 82 ASN A C 1
ATOM 655 O O . ASN A 1 82 ? -7.200 15.735 6.808 1.00 82.81 82 ASN A O 1
ATOM 659 N N . SER A 1 83 ? -6.975 15.673 4.572 1.00 83.06 83 SER A N 1
ATOM 660 C CA . SER A 1 83 ? -6.887 14.215 4.407 1.00 83.06 83 SER A CA 1
ATOM 661 C C . SER A 1 83 ? -5.784 13.583 5.265 1.00 83.06 83 SER A C 1
ATOM 663 O O . SER A 1 83 ? -5.984 12.512 5.836 1.00 83.06 83 SER A O 1
ATOM 665 N N . GLN A 1 84 ? -4.653 14.269 5.434 1.00 82.62 84 GLN A N 1
ATOM 666 C CA . GLN A 1 84 ? -3.531 13.859 6.276 1.00 82.62 84 GLN A CA 1
ATOM 667 C C . GLN A 1 84 ? -3.879 13.865 7.767 1.00 82.62 84 GLN A C 1
ATOM 669 O O . GLN A 1 84 ? -3.423 12.995 8.509 1.00 82.62 84 GLN A O 1
ATOM 674 N N . ILE A 1 85 ? -4.684 14.834 8.214 1.00 84.94 85 ILE A N 1
ATOM 675 C CA . ILE A 1 85 ? -5.144 14.906 9.608 1.00 84.94 85 ILE A CA 1
ATOM 676 C C . ILE A 1 85 ? -6.106 13.749 9.868 1.00 84.94 85 ILE A C 1
ATOM 678 O O . ILE A 1 85 ? -5.886 12.981 10.797 1.00 84.94 85 ILE A O 1
ATOM 682 N N . ILE A 1 86 ? -7.079 13.542 8.974 1.00 86.75 86 ILE A N 1
ATOM 683 C CA . ILE A 1 86 ? -8.018 12.414 9.055 1.00 86.75 86 ILE A CA 1
ATOM 684 C C . ILE A 1 86 ? -7.259 11.079 9.072 1.00 86.75 86 ILE A C 1
ATOM 686 O O . ILE A 1 86 ? -7.579 10.195 9.863 1.00 86.75 86 ILE A O 1
ATOM 690 N N . PHE A 1 87 ? -6.219 10.930 8.245 1.00 88.81 87 PHE A N 1
ATOM 691 C CA . PHE A 1 87 ? -5.367 9.742 8.248 1.00 88.81 87 PHE A CA 1
ATOM 692 C C . PHE A 1 87 ? -4.698 9.515 9.613 1.00 88.81 87 PHE A C 1
ATOM 694 O O . PHE A 1 87 ? -4.706 8.398 10.135 1.00 88.81 87 PHE A O 1
ATOM 701 N N . ASN A 1 88 ? -4.121 10.567 10.198 1.00 88.12 88 ASN A N 1
ATOM 702 C CA . ASN A 1 88 ? -3.442 10.490 11.491 1.00 88.12 88 ASN A CA 1
ATOM 703 C C . ASN A 1 88 ? -4.422 10.181 12.634 1.00 88.12 88 ASN A C 1
ATOM 705 O O . ASN A 1 88 ? -4.092 9.398 13.530 1.00 88.12 88 ASN A O 1
ATOM 709 N N . ASP A 1 89 ? -5.632 10.734 12.576 1.00 88.62 89 ASP A N 1
ATOM 710 C CA . ASP A 1 89 ? -6.700 10.461 13.537 1.00 88.62 89 ASP A CA 1
ATOM 711 C C . ASP A 1 89 ? -7.157 9.001 13.439 1.00 88.62 89 ASP A C 1
ATOM 713 O O . ASP A 1 89 ? -7.188 8.302 14.452 1.00 88.62 89 ASP A O 1
ATOM 717 N N . ILE A 1 90 ? -7.402 8.493 12.221 1.00 89.56 90 ILE A N 1
ATOM 718 C CA . ILE A 1 90 ? -7.696 7.071 11.969 1.00 89.56 90 ILE A CA 1
ATOM 719 C C . ILE A 1 90 ? -6.586 6.186 12.547 1.00 89.56 90 ILE A C 1
ATOM 721 O O . ILE A 1 90 ? -6.867 5.243 13.286 1.00 89.56 90 ILE A O 1
ATOM 725 N N . SER A 1 91 ? -5.324 6.500 12.247 1.00 90.62 91 SER A N 1
ATOM 726 C CA . SER A 1 91 ? -4.166 5.745 12.735 1.00 90.62 91 SER A CA 1
ATOM 727 C C . SER A 1 91 ? -4.109 5.716 14.266 1.00 90.62 91 SER A C 1
ATOM 729 O O . SER A 1 91 ? -3.902 4.665 14.876 1.00 90.62 91 SER A O 1
ATOM 731 N N . THR A 1 92 ? -4.376 6.852 14.912 1.00 89.81 92 THR A N 1
ATOM 732 C CA . THR A 1 92 ? -4.416 6.962 16.376 1.00 89.81 92 THR A CA 1
ATOM 733 C C . THR A 1 92 ? -5.561 6.145 16.974 1.00 89.81 92 THR A C 1
ATOM 735 O O . THR A 1 92 ? -5.357 5.439 17.964 1.00 89.81 92 THR A O 1
ATOM 738 N N . LEU A 1 93 ? -6.747 6.188 16.360 1.00 90.38 93 LEU A N 1
ATOM 739 C CA . LEU A 1 93 ? -7.909 5.418 16.800 1.00 90.38 93 LEU A CA 1
ATOM 740 C C . LEU A 1 93 ? -7.677 3.910 16.671 1.00 90.38 93 LEU A C 1
ATOM 742 O O . LEU A 1 93 ? -8.018 3.169 17.589 1.00 90.38 93 LEU A O 1
ATOM 746 N N . ILE A 1 94 ? -7.046 3.452 15.587 1.00 90.50 94 ILE A N 1
ATOM 747 C CA . ILE A 1 94 ? -6.680 2.040 15.401 1.00 90.50 94 ILE A CA 1
ATOM 748 C C . ILE A 1 94 ? -5.642 1.606 16.442 1.00 90.50 94 ILE A C 1
ATOM 750 O O . ILE A 1 94 ? -5.805 0.562 17.065 1.00 90.50 94 ILE A O 1
ATOM 754 N N . ASN A 1 95 ? -4.621 2.425 16.707 1.00 89.38 95 ASN A N 1
ATOM 755 C CA . ASN A 1 95 ? -3.604 2.129 17.726 1.00 89.38 95 ASN A CA 1
ATOM 756 C C . ASN A 1 95 ? -4.161 2.082 19.156 1.00 89.38 95 ASN A C 1
ATOM 758 O O . ASN A 1 95 ? -3.521 1.547 20.061 1.00 89.38 95 ASN A O 1
ATOM 762 N N . LYS A 1 96 ? -5.319 2.704 19.387 1.00 89.75 96 LYS A N 1
ATOM 763 C CA . LYS A 1 96 ? -6.036 2.691 20.665 1.00 89.75 96 LYS A CA 1
ATOM 764 C C . LYS A 1 96 ? -7.366 1.956 20.545 1.00 89.75 96 LYS A C 1
ATOM 766 O O . LYS A 1 96 ? -8.258 2.213 21.355 1.00 89.75 96 LYS A O 1
ATOM 771 N N . LYS A 1 97 ? -7.507 1.041 19.571 1.00 89.25 97 LYS A N 1
ATOM 772 C CA . LYS A 1 97 ? -8.786 0.421 19.191 1.00 89.25 97 LYS A CA 1
ATOM 773 C C . LYS A 1 97 ? -9.555 -0.064 20.412 1.00 89.25 97 LYS A C 1
ATOM 775 O O . LYS A 1 97 ? -10.732 0.264 20.536 1.00 89.25 97 LYS A O 1
ATOM 780 N N . ARG A 1 98 ? -8.873 -0.746 21.343 1.00 85.44 98 ARG A N 1
ATOM 781 C CA . ARG A 1 98 ? -9.438 -1.282 22.595 1.00 85.44 98 ARG A CA 1
ATOM 782 C C . ARG A 1 98 ? -10.225 -0.270 23.442 1.00 85.44 98 ARG A C 1
ATOM 784 O O . ARG A 1 98 ? -11.107 -0.677 24.189 1.00 85.44 98 ARG A O 1
ATOM 791 N N . PHE A 1 99 ? -9.910 1.020 23.352 1.00 84.62 99 PHE A N 1
ATOM 792 C CA . PHE A 1 99 ? -10.539 2.090 24.135 1.00 84.62 99 PHE A CA 1
ATOM 793 C C . PHE A 1 99 ? -11.391 3.041 23.286 1.00 84.62 99 PHE A C 1
ATOM 795 O O . PHE A 1 99 ? -11.840 4.071 23.780 1.00 84.62 99 PHE A O 1
ATOM 802 N N . THR A 1 100 ? -11.603 2.724 22.009 1.00 87.06 100 THR A N 1
ATOM 803 C CA . THR A 1 100 ? -12.351 3.572 21.072 1.00 87.06 100 THR A CA 1
ATOM 804 C C . THR A 1 100 ? -13.632 2.888 20.615 1.00 87.06 100 THR A C 1
ATOM 806 O O . THR A 1 100 ? -13.784 1.666 20.723 1.00 87.06 100 THR A O 1
ATOM 809 N N . ALA A 1 101 ? -14.531 3.679 20.023 1.00 85.44 101 ALA A N 1
ATOM 810 C CA . ALA A 1 101 ? -15.764 3.180 19.423 1.00 85.44 101 ALA A CA 1
ATOM 811 C C . ALA A 1 101 ? -15.523 2.130 18.318 1.00 85.44 101 ALA A C 1
ATOM 813 O O . ALA A 1 101 ? -16.407 1.320 18.054 1.00 85.44 101 ALA A O 1
ATOM 814 N N . LEU A 1 102 ? -14.315 2.075 17.732 1.00 87.75 102 LEU A N 1
ATOM 815 C CA . LEU A 1 102 ? -13.957 1.069 16.728 1.00 87.75 102 LEU A CA 1
ATOM 816 C C . LEU A 1 102 ? -14.062 -0.368 17.260 1.00 87.75 102 LEU A C 1
ATOM 818 O O . LEU A 1 102 ? -14.356 -1.272 16.483 1.00 87.75 102 LEU A O 1
ATOM 822 N N . SER A 1 103 ? -13.832 -0.590 18.558 1.00 87.50 103 SER A N 1
ATOM 823 C CA . SER A 1 103 ? -13.889 -1.932 19.156 1.00 87.50 1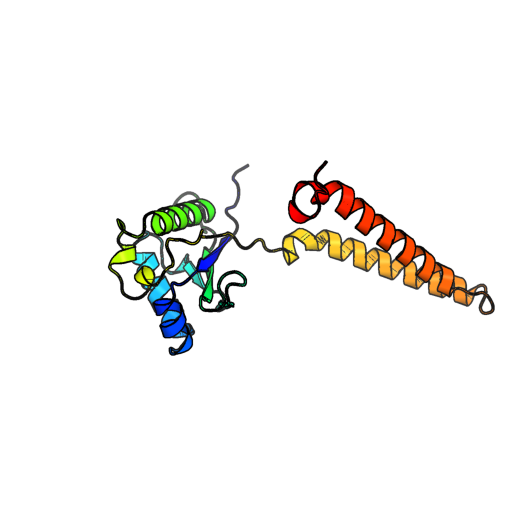03 SER A CA 1
ATOM 824 C C . SER A 1 103 ? -15.306 -2.489 19.314 1.00 87.50 103 SER A C 1
ATOM 826 O O . SER A 1 103 ? -15.454 -3.704 19.420 1.00 87.50 103 SER A O 1
ATOM 828 N N . PHE A 1 104 ? -16.329 -1.630 19.312 1.00 85.44 104 PHE A N 1
ATOM 829 C CA . PHE A 1 104 ? -17.712 -2.020 19.597 1.00 85.44 104 PHE A CA 1
ATOM 830 C C . PHE A 1 104 ? -18.561 -2.267 18.345 1.00 85.44 104 PHE A C 1
ATOM 832 O O . PHE A 1 104 ? -19.646 -2.832 18.469 1.00 85.44 104 PHE A O 1
ATOM 839 N N . ASN A 1 105 ? -18.097 -1.868 17.156 1.00 87.88 105 ASN A N 1
ATOM 840 C CA . ASN A 1 105 ? -18.844 -2.099 15.917 1.00 87.88 105 ASN A CA 1
ATOM 841 C C . ASN A 1 105 ? -18.446 -3.418 15.236 1.00 87.88 105 ASN A C 1
ATOM 843 O O . ASN A 1 105 ? -17.379 -3.978 15.492 1.00 87.88 105 ASN A O 1
ATOM 847 N N . GLU A 1 106 ? -19.299 -3.922 14.347 1.00 90.00 106 GLU A N 1
ATOM 848 C CA . GLU A 1 106 ? -19.177 -5.272 13.792 1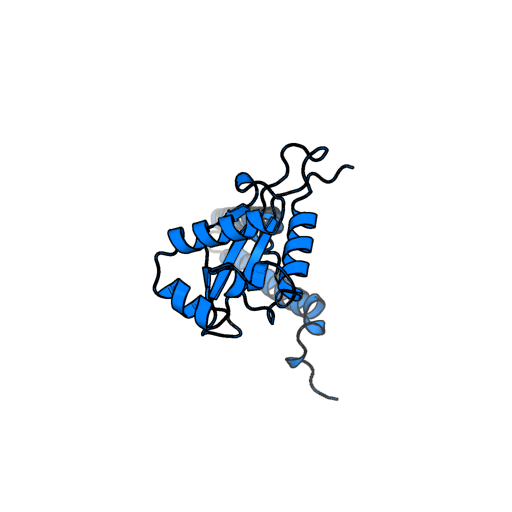.00 90.00 106 GLU A CA 1
ATOM 849 C C . GLU A 1 106 ? -18.009 -5.406 12.804 1.00 90.00 106 GLU A C 1
ATOM 851 O O . GLU A 1 106 ? -17.353 -6.446 12.771 1.00 90.00 106 GLU A O 1
ATOM 856 N N . TYR A 1 107 ? -17.734 -4.373 12.004 1.00 90.69 107 TYR A N 1
ATOM 857 C CA . TYR A 1 107 ? -16.702 -4.399 10.965 1.00 90.69 107 TYR A CA 1
ATOM 858 C C . TYR A 1 107 ? -15.416 -3.714 11.428 1.00 90.69 107 TYR A C 1
ATOM 860 O O . TYR A 1 107 ? -14.330 -4.236 11.181 1.00 90.69 107 TYR A O 1
ATOM 868 N N . THR A 1 108 ? -15.486 -2.592 12.149 1.00 89.62 108 THR A N 1
ATOM 869 C CA . THR A 1 108 ? -14.278 -1.907 12.651 1.00 89.62 108 THR A CA 1
ATOM 870 C C . THR A 1 108 ? -13.577 -2.669 13.778 1.00 89.62 108 THR A C 1
ATOM 872 O O . THR A 1 108 ? -12.373 -2.500 13.977 1.00 89.62 108 THR A O 1
ATOM 875 N N . SER A 1 109 ? -14.271 -3.562 14.491 1.00 91.50 109 SER A N 1
ATOM 876 C CA . SER A 1 109 ? -13.640 -4.421 15.506 1.00 91.50 109 SER A CA 1
ATOM 877 C C . SER A 1 109 ? -12.686 -5.453 14.894 1.00 91.50 109 SER A C 1
ATOM 879 O O . SER A 1 109 ? -11.706 -5.839 15.540 1.00 91.50 109 SER A O 1
ATOM 881 N N . LEU A 1 110 ? -12.914 -5.822 13.629 1.00 92.88 110 LEU A N 1
ATOM 882 C CA . LEU A 1 110 ? -12.136 -6.789 12.846 1.00 92.88 110 LEU A CA 1
ATOM 883 C C . LEU A 1 110 ? -10.764 -6.263 12.404 1.00 92.88 110 LEU A C 1
ATOM 885 O O . LEU A 1 110 ? -9.982 -6.983 11.785 1.00 92.88 110 LEU A O 1
ATOM 889 N N . ILE A 1 111 ? -10.456 -5.007 12.706 1.00 91.75 111 ILE A N 1
ATOM 890 C CA . ILE A 1 111 ? -9.172 -4.383 12.399 1.00 91.75 111 ILE A CA 1
ATOM 891 C C . ILE A 1 111 ? -8.088 -4.938 13.325 1.00 91.75 111 ILE A C 1
ATOM 893 O O . ILE A 1 111 ? -8.298 -5.109 14.529 1.00 91.75 111 ILE A O 1
ATOM 897 N N . ASP A 1 112 ? -6.904 -5.197 12.783 1.00 91.25 112 ASP A N 1
ATOM 898 C CA . ASP A 1 112 ? -5.745 -5.603 13.564 1.00 91.25 112 ASP A CA 1
ATOM 899 C C . ASP A 1 112 ? -5.067 -4.392 14.225 1.00 91.25 112 ASP A C 1
ATOM 901 O O . ASP A 1 112 ? -4.405 -3.600 13.563 1.00 91.25 112 ASP A O 1
ATOM 905 N N . GLU A 1 113 ? -5.202 -4.279 15.547 1.00 88.56 113 GLU A N 1
ATOM 906 C CA . GLU A 1 113 ? -4.563 -3.234 16.367 1.00 88.56 113 GLU A CA 1
ATOM 907 C C . GLU A 1 113 ? -3.034 -3.393 16.441 1.00 88.56 113 GLU A C 1
ATOM 909 O O . GLU A 1 113 ? -2.325 -2.432 16.719 1.00 88.56 113 GLU A O 1
ATOM 914 N N . SER A 1 114 ? -2.499 -4.589 16.162 1.00 86.38 114 SER A N 1
ATOM 915 C CA . SER A 1 114 ? -1.047 -4.828 16.161 1.00 86.38 114 SER A CA 1
ATOM 916 C C . SER A 1 114 ? -0.344 -4.326 14.895 1.00 86.38 114 SER A C 1
ATOM 918 O O . SER A 1 114 ? 0.882 -4.396 14.801 1.00 86.38 114 SER A O 1
ATOM 920 N N . ALA A 1 115 ? -1.106 -3.868 13.897 1.00 86.38 115 ALA A N 1
ATOM 921 C CA . ALA A 1 115 ? -0.590 -3.419 12.614 1.00 86.38 115 ALA A CA 1
ATOM 922 C C . ALA A 1 115 ? -0.659 -1.892 12.504 1.00 86.38 115 ALA A C 1
ATOM 924 O O . ALA A 1 115 ? -1.718 -1.318 12.763 1.00 86.38 115 ALA A O 1
ATOM 925 N N . PRO A 1 116 ? 0.409 -1.220 12.043 1.00 85.75 116 PRO A N 1
ATOM 926 C CA . PRO A 1 116 ? 0.316 0.197 11.735 1.00 85.75 116 PRO A CA 1
ATOM 927 C C . PRO A 1 116 ? -0.588 0.420 10.516 1.00 85.75 11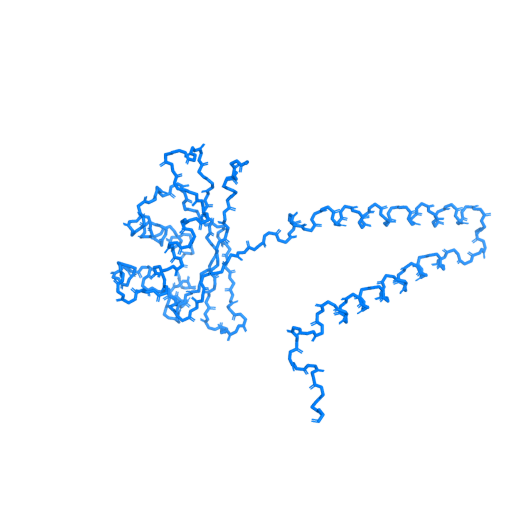6 PRO A C 1
ATOM 929 O O . PRO A 1 116 ? -0.490 -0.295 9.517 1.00 85.75 116 PRO A O 1
ATOM 932 N N . PHE A 1 117 ? -1.423 1.458 10.572 1.00 87.12 117 PHE A N 1
ATOM 933 C CA . PHE A 1 117 ? -2.101 1.989 9.392 1.00 87.12 117 PHE A CA 1
ATOM 934 C C . PHE A 1 117 ? -1.082 2.771 8.558 1.00 87.12 117 PHE A C 1
ATOM 936 O O . PHE A 1 117 ? -0.533 3.772 9.027 1.00 87.12 117 PHE A O 1
ATOM 943 N N . THR A 1 118 ? -0.771 2.294 7.351 1.00 85.88 118 THR A N 1
ATOM 944 C CA . THR A 1 118 ? 0.304 2.858 6.517 1.00 85.88 118 THR A CA 1
ATOM 945 C C . THR A 1 118 ? -0.254 3.602 5.315 1.00 85.88 118 THR A C 1
ATOM 947 O O . THR A 1 118 ? -1.243 3.188 4.718 1.00 85.88 118 THR A O 1
ATOM 950 N N . MET A 1 119 ? 0.369 4.722 4.944 1.00 83.06 119 MET A N 1
ATOM 951 C CA . MET A 1 119 ? 0.023 5.412 3.701 1.00 83.06 119 MET A CA 1
ATOM 952 C C . MET A 1 119 ? 0.616 4.659 2.514 1.00 83.06 119 MET A C 1
ATOM 954 O O . MET A 1 119 ? 1.817 4.380 2.483 1.00 83.06 119 MET A O 1
ATOM 958 N N . ILE A 1 120 ? -0.217 4.370 1.518 1.00 78.75 120 ILE A N 1
ATOM 959 C CA . ILE A 1 120 ? 0.238 3.892 0.218 1.00 78.75 120 ILE A CA 1
ATOM 960 C C . ILE A 1 120 ? 0.722 5.115 -0.551 1.00 78.75 120 ILE A C 1
ATOM 962 O O . ILE A 1 120 ? -0.072 5.977 -0.927 1.00 78.75 120 ILE A O 1
ATOM 966 N N . ARG A 1 121 ? 2.033 5.187 -0.785 1.00 69.25 121 ARG A N 1
ATOM 967 C CA . ARG A 1 121 ? 2.584 6.139 -1.748 1.00 69.25 121 ARG A CA 1
ATOM 968 C C . ARG A 1 121 ? 2.209 5.697 -3.151 1.00 69.25 121 ARG A C 1
ATOM 970 O O . ARG A 1 121 ? 2.375 4.530 -3.507 1.00 69.25 121 ARG A O 1
ATOM 977 N N . ASP A 1 122 ? 1.727 6.638 -3.947 1.00 68.69 122 ASP A N 1
ATOM 978 C CA . ASP A 1 122 ? 1.524 6.411 -5.367 1.00 68.69 122 ASP A CA 1
ATOM 979 C C . ASP A 1 122 ? 2.876 6.456 -6.086 1.00 68.69 122 ASP A C 1
ATOM 981 O O . ASP A 1 122 ? 3.297 7.479 -6.626 1.00 68.69 122 ASP A O 1
ATOM 985 N N . TYR A 1 123 ? 3.579 5.322 -6.051 1.00 66.38 123 TYR A N 1
ATOM 986 C CA . TYR A 1 123 ? 4.877 5.159 -6.699 1.00 66.38 123 TYR A CA 1
ATOM 987 C C . TYR A 1 123 ? 4.813 5.482 -8.197 1.00 66.38 123 TYR A C 1
ATOM 989 O O . TYR A 1 123 ? 5.784 5.972 -8.759 1.00 66.38 123 TYR A O 1
ATOM 997 N N . ILE A 1 124 ? 3.686 5.245 -8.870 1.00 66.81 124 ILE A N 1
ATOM 998 C CA . ILE A 1 124 ? 3.598 5.546 -10.301 1.00 66.81 124 ILE A CA 1
ATOM 999 C C . ILE A 1 124 ? 3.644 7.053 -10.523 1.00 66.81 124 ILE A C 1
ATOM 1001 O O . ILE A 1 124 ? 4.419 7.500 -11.361 1.00 66.81 124 ILE A O 1
ATOM 1005 N N . ASN A 1 125 ? 2.886 7.828 -9.748 1.00 70.00 125 ASN A N 1
ATOM 1006 C CA . ASN A 1 125 ? 2.895 9.287 -9.850 1.00 70.00 125 ASN A CA 1
ATOM 1007 C C . ASN A 1 125 ? 4.207 9.910 -9.351 1.00 70.00 125 ASN A C 1
ATOM 1009 O O . ASN A 1 125 ? 4.727 10.825 -9.987 1.00 70.00 125 ASN A O 1
ATOM 1013 N N . GLU A 1 126 ? 4.787 9.381 -8.270 1.00 74.00 126 GLU A N 1
ATOM 1014 C CA . GLU A 1 126 ? 6.075 9.848 -7.737 1.00 74.00 126 GLU A CA 1
ATOM 1015 C C . GLU A 1 126 ? 7.218 9.635 -8.746 1.00 74.00 126 GLU A C 1
ATOM 1017 O O . GLU A 1 126 ? 8.047 10.522 -8.955 1.00 74.00 126 GLU A O 1
ATOM 1022 N N . PHE A 1 127 ? 7.239 8.483 -9.424 1.00 78.75 127 PHE A N 1
ATOM 1023 C CA . PHE A 1 127 ? 8.280 8.130 -10.392 1.00 78.75 127 PHE A CA 1
ATOM 1024 C C . PHE A 1 127 ? 7.914 8.465 -11.847 1.00 78.75 127 PHE A C 1
ATOM 1026 O O . PHE A 1 127 ? 8.747 8.296 -12.738 1.00 78.75 127 PHE A O 1
ATOM 1033 N N . TYR A 1 128 ? 6.721 9.000 -12.111 1.00 79.69 128 TYR A N 1
ATOM 1034 C CA . TYR A 1 128 ? 6.256 9.372 -13.450 1.00 79.69 128 TYR A CA 1
ATOM 1035 C C . TYR A 1 128 ? 7.252 10.234 -14.253 1.00 79.69 128 TYR A C 1
ATOM 1037 O O . TYR A 1 128 ? 7.560 9.869 -15.392 1.00 79.69 128 TYR A O 1
ATOM 1045 N N . PRO A 1 129 ? 7.834 11.329 -13.708 1.00 85.19 129 PRO A N 1
ATOM 1046 C CA . PRO A 1 129 ? 8.810 12.123 -14.459 1.00 85.19 129 PRO A CA 1
ATOM 1047 C C . PRO A 1 129 ? 10.088 11.335 -14.786 1.00 85.19 129 PRO A C 1
ATOM 1049 O O . PRO A 1 129 ? 10.650 11.500 -15.868 1.00 85.19 129 PRO A O 1
ATOM 1052 N N . LEU A 1 130 ? 10.526 10.441 -13.894 1.00 83.88 130 LEU A N 1
ATOM 1053 C CA . LEU A 1 130 ? 11.681 9.568 -14.128 1.00 83.88 130 LEU A CA 1
ATOM 1054 C C . LEU A 1 130 ? 11.393 8.545 -15.233 1.00 83.88 130 LEU A C 1
ATOM 1056 O O . LEU A 1 130 ? 12.240 8.333 -16.100 1.00 83.88 130 LEU A O 1
ATOM 1060 N N . ILE A 1 131 ? 10.188 7.966 -15.249 1.00 86.00 131 ILE A N 1
ATOM 1061 C CA . ILE A 1 131 ? 9.741 7.053 -16.310 1.00 86.00 131 ILE A CA 1
ATOM 1062 C C . ILE A 1 131 ? 9.750 7.773 -17.665 1.00 86.00 131 ILE A C 1
ATOM 1064 O O . ILE A 1 131 ? 10.249 7.218 -18.642 1.00 86.00 131 ILE A O 1
ATOM 1068 N N . ILE A 1 132 ? 9.275 9.023 -17.732 1.00 89.12 132 ILE A N 1
ATOM 1069 C CA . ILE A 1 132 ? 9.317 9.820 -18.969 1.00 89.12 132 ILE A CA 1
ATOM 1070 C C . ILE A 1 132 ? 10.758 10.015 -19.450 1.00 89.12 132 ILE A C 1
ATOM 1072 O O . ILE A 1 132 ? 11.047 9.759 -20.619 1.00 89.12 132 ILE A O 1
ATOM 1076 N N . ILE A 1 133 ? 11.673 10.432 -18.567 1.00 89.50 133 ILE A N 1
ATOM 1077 C CA . ILE A 1 133 ? 13.091 10.627 -18.916 1.00 89.50 133 ILE A CA 1
ATOM 1078 C C . ILE A 1 133 ? 13.699 9.323 -19.446 1.00 89.50 133 ILE A C 1
ATOM 1080 O O . ILE A 1 133 ? 14.401 9.336 -20.459 1.00 89.50 133 ILE A O 1
ATOM 1084 N N . PHE A 1 134 ? 13.391 8.195 -18.807 1.00 86.88 134 PHE A N 1
ATOM 1085 C CA . PHE A 1 134 ? 13.859 6.879 -19.232 1.00 86.88 134 PHE A CA 1
ATOM 1086 C C . PHE A 1 134 ? 13.342 6.503 -20.631 1.00 86.88 134 PHE A C 1
ATOM 1088 O O . PHE A 1 134 ? 14.126 6.099 -21.492 1.00 86.88 134 PHE A O 1
ATOM 1095 N N . VAL A 1 135 ? 12.048 6.708 -20.902 1.00 91.88 135 VAL A N 1
ATOM 1096 C CA . VAL A 1 135 ? 11.433 6.438 -22.215 1.00 91.88 135 VAL A CA 1
ATOM 1097 C C . VAL A 1 135 ? 12.028 7.329 -23.310 1.00 91.88 135 VAL A C 1
ATOM 1099 O O . VAL A 1 135 ? 12.342 6.842 -24.398 1.00 91.88 135 VAL A O 1
ATOM 1102 N N . VAL A 1 136 ? 12.239 8.618 -23.028 1.00 94.38 136 VAL A N 1
ATOM 1103 C CA . VAL A 1 136 ? 12.893 9.546 -23.967 1.00 94.38 136 VAL A CA 1
ATOM 1104 C C . VAL A 1 136 ? 14.331 9.104 -24.251 1.00 94.38 136 VAL A C 1
ATOM 1106 O O . VAL A 1 136 ? 14.743 9.081 -25.411 1.00 94.38 136 VAL A O 1
ATOM 1109 N N . GLY A 1 137 ? 15.077 8.688 -23.225 1.00 89.69 137 GLY A N 1
ATOM 1110 C CA . GLY A 1 137 ? 16.429 8.146 -23.380 1.00 89.69 137 GLY A CA 1
ATOM 1111 C C . GLY A 1 137 ? 16.470 6.920 -24.296 1.00 89.69 137 GLY A C 1
ATOM 1112 O O . GLY A 1 137 ? 17.283 6.868 -25.221 1.00 89.69 137 GLY A O 1
ATOM 1113 N N . LEU A 1 138 ? 15.543 5.973 -24.110 1.00 90.81 138 LEU A N 1
ATOM 1114 C CA . LEU A 1 138 ? 15.415 4.801 -24.983 1.00 90.81 138 LEU A CA 1
ATOM 1115 C C . LEU A 1 138 ? 15.119 5.191 -26.436 1.00 90.81 138 LEU A C 1
ATOM 1117 O O . LEU A 1 138 ? 15.738 4.648 -27.353 1.00 90.81 138 LEU A O 1
ATOM 1121 N N . ALA A 1 139 ? 14.227 6.158 -26.662 1.00 93.44 139 ALA A N 1
ATOM 1122 C CA . ALA A 1 139 ? 13.922 6.641 -28.007 1.00 93.44 139 ALA A CA 1
ATOM 1123 C C . ALA A 1 139 ? 15.158 7.248 -28.698 1.00 93.44 139 ALA A C 1
ATOM 112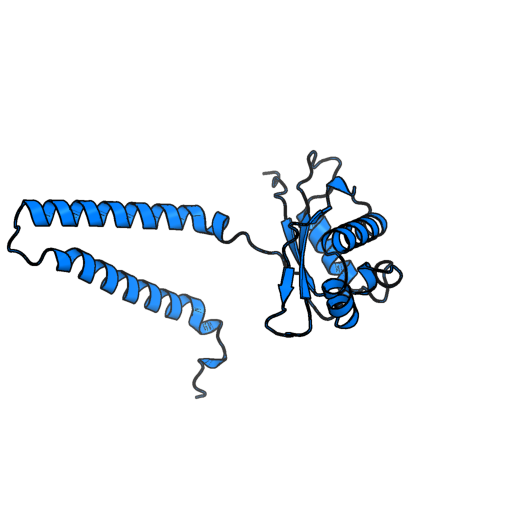5 O O . ALA A 1 139 ? 15.423 6.942 -29.863 1.00 93.44 139 ALA A O 1
ATOM 1126 N N . VAL A 1 140 ? 15.960 8.045 -27.980 1.00 92.69 140 VAL A N 1
ATOM 1127 C CA . VAL A 1 140 ? 17.217 8.613 -28.502 1.00 92.69 140 VAL A CA 1
ATOM 1128 C C . VAL A 1 140 ? 18.196 7.508 -28.905 1.00 92.69 140 VAL A C 1
ATOM 1130 O O . VAL A 1 140 ? 18.780 7.568 -29.988 1.00 92.69 140 VAL A O 1
ATOM 1133 N N . ILE A 1 141 ? 18.344 6.465 -28.087 1.00 90.50 141 ILE A N 1
ATOM 1134 C CA . ILE A 1 141 ? 19.239 5.335 -28.383 1.00 90.50 141 ILE A CA 1
ATOM 1135 C C . ILE A 1 141 ? 18.773 4.568 -29.618 1.00 90.50 141 ILE A C 1
ATOM 1137 O O . ILE A 1 141 ? 19.597 4.212 -30.460 1.00 90.50 141 ILE A O 1
ATOM 1141 N N . ILE A 1 142 ? 17.463 4.354 -29.771 1.00 91.44 142 ILE A N 1
ATOM 1142 C CA . ILE A 1 142 ? 16.894 3.724 -30.969 1.00 91.44 142 ILE A CA 1
ATOM 1143 C C . ILE A 1 142 ? 17.224 4.557 -32.213 1.00 91.44 142 ILE A C 1
ATOM 1145 O O . ILE A 1 142 ? 17.666 4.003 -33.221 1.00 91.44 142 ILE A O 1
ATOM 1149 N N . VAL A 1 143 ? 17.081 5.884 -32.149 1.00 92.56 143 VAL A N 1
ATOM 1150 C CA . VAL A 1 143 ? 17.448 6.777 -33.260 1.00 92.56 143 VAL A CA 1
ATOM 1151 C C . VAL A 1 143 ? 18.942 6.677 -33.577 1.00 92.56 143 VAL A C 1
ATOM 1153 O O . VAL A 1 143 ? 19.303 6.512 -34.743 1.00 92.56 143 VAL A O 1
ATOM 1156 N N . LEU A 1 144 ? 19.815 6.710 -32.565 1.00 90.44 144 LEU A N 1
ATOM 1157 C CA . LEU A 1 144 ? 21.262 6.553 -32.754 1.00 90.44 144 LEU A CA 1
ATOM 1158 C C . LEU A 1 144 ? 21.614 5.199 -33.380 1.00 90.44 144 LEU A C 1
ATOM 1160 O O . LEU A 1 144 ? 22.433 5.146 -34.297 1.00 90.44 144 LEU A O 1
ATOM 1164 N N . TYR A 1 145 ? 20.960 4.119 -32.948 1.00 89.69 145 TYR A N 1
ATOM 1165 C CA . TYR A 1 145 ? 21.124 2.789 -33.529 1.00 89.69 145 TYR A CA 1
ATOM 1166 C C . TYR A 1 145 ? 20.728 2.765 -35.011 1.00 89.69 145 TYR A C 1
ATOM 1168 O O . TYR A 1 145 ? 21.482 2.262 -35.847 1.00 89.69 145 TYR A O 1
ATOM 1176 N N . VAL A 1 146 ? 19.575 3.346 -35.360 1.00 89.94 146 VAL A N 1
ATOM 1177 C CA . VAL A 1 146 ? 19.109 3.428 -36.753 1.00 89.94 146 VAL A CA 1
ATOM 1178 C C . VAL A 1 146 ? 20.078 4.251 -37.601 1.00 89.94 146 VAL A C 1
ATOM 1180 O O . VAL A 1 146 ? 20.443 3.821 -38.696 1.00 89.94 146 VAL A O 1
ATOM 1183 N N . LEU A 1 147 ? 20.547 5.400 -37.107 1.00 89.69 147 LEU A N 1
ATOM 1184 C CA . LEU A 1 147 ? 21.522 6.238 -37.811 1.00 89.69 147 LEU A CA 1
ATOM 1185 C C . LEU A 1 147 ? 22.853 5.511 -38.027 1.00 89.69 147 LEU A C 1
ATOM 1187 O O . LEU A 1 147 ? 23.385 5.524 -39.140 1.00 89.69 147 LEU A O 1
ATOM 1191 N N . ALA A 1 148 ? 23.363 4.830 -37.000 1.00 88.94 148 ALA A N 1
ATOM 1192 C CA . ALA A 1 148 ? 24.582 4.035 -37.091 1.00 88.94 148 ALA A CA 1
ATOM 1193 C C . ALA A 1 148 ? 24.433 2.907 -38.123 1.00 88.94 148 ALA A C 1
ATOM 1195 O O . ALA A 1 148 ? 25.299 2.731 -38.985 1.00 88.94 148 ALA A O 1
ATOM 1196 N N . ARG A 1 149 ? 23.282 2.220 -38.121 1.00 88.62 149 ARG A N 1
ATOM 1197 C CA . ARG A 1 149 ? 22.980 1.145 -39.073 1.00 88.62 149 ARG A CA 1
ATOM 1198 C C . ARG A 1 149 ? 22.807 1.625 -40.508 1.00 88.62 149 ARG A C 1
ATOM 1200 O O . ARG A 1 149 ? 23.224 0.918 -41.420 1.00 88.62 149 ARG A O 1
ATOM 1207 N N . ARG A 1 150 ? 22.250 2.819 -40.726 1.00 89.19 150 ARG A N 1
ATOM 1208 C CA . ARG A 1 150 ? 22.172 3.422 -42.068 1.00 89.19 150 ARG A CA 1
ATOM 1209 C C . ARG A 1 150 ? 23.542 3.855 -42.584 1.00 89.19 150 ARG A C 1
ATOM 1211 O O . ARG A 1 150 ? 23.809 3.679 -43.766 1.00 89.19 150 ARG A O 1
ATOM 1218 N N . LYS A 1 151 ? 24.395 4.416 -41.721 1.00 89.88 151 LYS A N 1
ATOM 1219 C CA . LYS A 1 151 ? 25.723 4.906 -42.117 1.00 89.88 151 LYS A CA 1
ATOM 1220 C C . LYS A 1 151 ? 26.696 3.761 -42.402 1.00 89.88 151 LYS A C 1
ATOM 1222 O O . LYS A 1 151 ? 27.421 3.826 -43.385 1.00 89.88 151 LYS A O 1
ATOM 1227 N N . ASN A 1 152 ? 26.701 2.727 -41.561 1.00 88.12 152 ASN A N 1
ATOM 1228 C CA . ASN A 1 152 ? 27.622 1.595 -41.664 1.00 88.12 152 ASN A CA 1
ATOM 1229 C C . ASN A 1 152 ? 26.882 0.268 -41.415 1.00 88.12 152 ASN A C 1
ATOM 1231 O O . ASN A 1 152 ? 26.930 -0.262 -40.302 1.00 88.12 152 ASN A O 1
ATOM 1235 N N . PRO A 1 153 ? 26.205 -0.306 -42.425 1.00 81.38 153 PRO A N 1
ATOM 1236 C CA . PRO A 1 153 ? 25.363 -1.491 -42.239 1.00 81.38 153 PRO A CA 1
ATOM 1237 C C . PRO A 1 153 ? 26.146 -2.754 -41.852 1.00 81.38 153 PRO A C 1
ATOM 1239 O O . PRO A 1 153 ? 25.610 -3.601 -41.143 1.00 81.38 153 PRO A O 1
ATOM 1242 N N . ASN A 1 154 ? 27.417 -2.848 -42.255 1.00 84.06 154 ASN A N 1
ATOM 1243 C CA . ASN A 1 154 ? 28.303 -3.973 -41.932 1.00 84.06 154 ASN A CA 1
ATOM 1244 C C . ASN A 1 154 ? 28.982 -3.837 -40.557 1.00 84.06 154 ASN A C 1
ATOM 1246 O O . ASN A 1 154 ? 29.649 -4.766 -40.107 1.00 84.06 154 ASN A O 1
ATOM 1250 N N . ALA A 1 155 ? 28.850 -2.682 -39.894 1.00 81.81 155 ALA A N 1
ATOM 1251 C CA . ALA A 1 155 ? 29.389 -2.481 -38.555 1.00 81.81 155 ALA A CA 1
ATOM 1252 C C . ALA A 1 155 ? 28.478 -3.116 -37.497 1.00 81.81 155 ALA A C 1
ATOM 1254 O O . ALA A 1 155 ? 27.259 -3.223 -37.665 1.00 81.81 155 ALA A O 1
ATOM 1255 N N . ARG A 1 156 ? 29.064 -3.500 -36.359 1.00 85.88 156 ARG A N 1
ATOM 1256 C CA . ARG A 1 156 ? 28.330 -4.083 -35.229 1.00 85.88 156 ARG A CA 1
ATOM 1257 C C . ARG A 1 156 ? 27.601 -2.998 -34.430 1.00 85.88 156 ARG A C 1
ATOM 1259 O O . ARG A 1 156 ? 27.947 -2.691 -33.297 1.00 85.88 156 ARG A O 1
ATOM 1266 N N . ASN A 1 157 ? 26.577 -2.396 -35.033 1.00 84.44 157 ASN A N 1
ATOM 1267 C CA . ASN A 1 157 ? 25.850 -1.261 -34.451 1.00 84.44 157 ASN A CA 1
ATOM 1268 C C . ASN A 1 157 ? 25.068 -1.620 -33.171 1.00 84.44 157 ASN A C 1
ATOM 1270 O O . ASN A 1 157 ? 24.671 -0.719 -32.436 1.00 84.44 157 ASN A O 1
ATOM 1274 N N . SER A 1 158 ? 24.878 -2.916 -32.868 1.00 82.56 158 SER A N 1
ATOM 1275 C CA . SER A 1 158 ? 24.302 -3.378 -31.593 1.00 82.56 158 SER A CA 1
ATOM 1276 C C . SER A 1 158 ? 25.148 -2.990 -30.378 1.00 82.56 158 SER A C 1
ATOM 1278 O O . SER A 1 158 ? 24.590 -2.830 -29.298 1.00 82.56 158 SER A O 1
ATOM 1280 N N . VAL A 1 159 ? 26.454 -2.739 -30.561 1.00 87.75 159 VAL A N 1
ATOM 1281 C CA . VAL A 1 159 ? 27.366 -2.335 -29.476 1.00 87.75 159 VAL A CA 1
ATOM 1282 C C . VAL A 1 159 ? 26.910 -1.044 -28.794 1.00 87.75 159 VAL A C 1
ATOM 1284 O O . VAL A 1 159 ? 27.115 -0.883 -27.600 1.00 87.75 159 VAL A O 1
ATOM 1287 N N . ILE A 1 160 ? 26.235 -0.137 -29.509 1.00 85.31 160 ILE A N 1
ATOM 1288 C CA . ILE A 1 160 ? 25.692 1.098 -28.914 1.00 85.31 160 ILE A CA 1
ATOM 1289 C C . ILE A 1 160 ? 24.651 0.769 -27.835 1.00 85.31 160 ILE A C 1
ATOM 1291 O O . ILE A 1 160 ? 24.646 1.376 -26.766 1.00 85.31 160 ILE A O 1
ATOM 1295 N N . ILE A 1 161 ? 23.786 -0.208 -28.114 1.00 86.44 161 ILE A N 1
ATOM 1296 C CA . ILE A 1 161 ? 22.737 -0.651 -27.196 1.00 86.44 161 ILE A CA 1
ATOM 1297 C C . ILE A 1 161 ? 23.363 -1.447 -26.043 1.00 86.44 161 ILE A C 1
ATOM 1299 O O . ILE A 1 161 ? 23.057 -1.176 -24.885 1.00 86.44 161 ILE A O 1
ATOM 1303 N N . GLU A 1 162 ? 24.278 -2.374 -26.349 1.00 86.69 162 GLU A N 1
ATOM 1304 C CA . GLU A 1 162 ? 25.007 -3.178 -25.354 1.00 86.69 162 GLU A CA 1
ATOM 1305 C C . GLU A 1 162 ? 25.738 -2.286 -24.337 1.00 86.69 162 GLU A C 1
ATOM 1307 O O . GLU A 1 162 ? 25.540 -2.431 -23.133 1.00 86.69 162 GLU A O 1
ATOM 1312 N N . THR A 1 163 ? 26.518 -1.308 -24.807 1.00 88.75 163 THR A N 1
ATOM 1313 C CA . THR A 1 163 ? 27.256 -0.381 -23.937 1.00 88.75 163 THR A CA 1
ATOM 1314 C C . THR A 1 163 ? 26.319 0.437 -23.052 1.00 88.75 163 THR A C 1
ATOM 1316 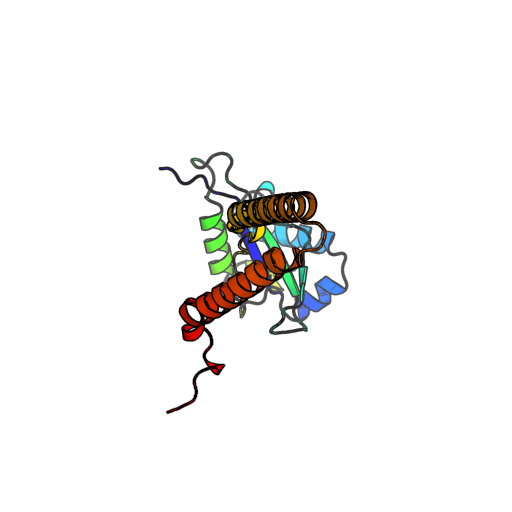O O . THR A 1 163 ? 26.621 0.646 -21.879 1.00 88.75 163 THR A O 1
ATOM 1319 N N . PHE A 1 164 ? 25.174 0.890 -23.575 1.00 87.44 164 PHE A N 1
ATOM 1320 C CA . PHE A 1 164 ? 24.210 1.639 -22.770 1.00 87.44 164 PHE A CA 1
ATOM 1321 C C . PHE A 1 164 ? 23.629 0.793 -21.632 1.00 87.44 164 PHE A C 1
ATOM 1323 O O . PHE A 1 164 ? 23.590 1.261 -20.494 1.00 87.44 164 PHE A O 1
ATOM 1330 N N . PHE A 1 165 ? 23.217 -0.446 -21.916 1.00 86.69 165 PHE A N 1
ATOM 1331 C CA . PHE A 1 165 ? 22.677 -1.336 -20.886 1.00 86.69 165 PHE A CA 1
ATOM 1332 C C . PHE A 1 165 ? 23.722 -1.689 -19.825 1.00 86.69 165 PHE A C 1
ATOM 1334 O O . PHE A 1 165 ? 23.398 -1.638 -18.645 1.00 86.69 165 PHE A O 1
ATOM 1341 N N . ILE A 1 166 ? 24.975 -1.945 -20.219 1.00 91.06 166 ILE A N 1
ATOM 1342 C CA . ILE A 1 166 ? 26.073 -2.198 -19.270 1.00 91.06 166 ILE A CA 1
ATOM 1343 C C . ILE A 1 166 ? 26.297 -0.985 -18.353 1.00 91.06 166 ILE A C 1
ATOM 1345 O O . ILE A 1 166 ? 26.431 -1.134 -17.143 1.00 91.06 166 ILE A O 1
ATOM 1349 N N . MET A 1 167 ? 26.311 0.231 -18.910 1.00 88.94 167 MET A N 1
ATOM 1350 C CA . MET A 1 167 ? 26.492 1.450 -18.112 1.00 88.94 167 MET A CA 1
ATOM 1351 C C . MET A 1 167 ? 25.315 1.708 -17.160 1.00 88.94 167 MET A C 1
ATOM 1353 O O . MET A 1 167 ? 25.534 2.177 -16.045 1.00 88.94 167 MET A O 1
ATOM 1357 N N . GLN A 1 168 ? 24.079 1.409 -17.577 1.00 86.94 168 GLN A N 1
ATOM 1358 C CA . GLN A 1 168 ? 22.896 1.511 -16.714 1.00 86.94 168 GLN A CA 1
ATOM 1359 C C . GLN A 1 168 ? 22.935 0.504 -15.563 1.00 86.94 168 GLN A C 1
ATOM 1361 O O . GLN A 1 168 ? 22.668 0.892 -14.430 1.00 86.94 168 GLN A O 1
ATOM 1366 N N . ASP A 1 169 ? 23.307 -0.745 -15.839 1.00 89.12 169 ASP A N 1
ATOM 1367 C CA . ASP A 1 169 ? 23.420 -1.811 -14.838 1.00 89.12 169 ASP A CA 1
ATOM 1368 C C . ASP A 1 169 ? 24.399 -1.414 -13.721 1.00 89.12 169 ASP A C 1
ATOM 1370 O O . ASP A 1 169 ? 24.026 -1.324 -12.552 1.00 89.12 169 ASP A O 1
ATOM 1374 N N . ILE A 1 170 ? 25.606 -0.979 -14.105 1.00 93.00 170 ILE A N 1
ATOM 1375 C CA . ILE A 1 170 ? 26.624 -0.479 -13.168 1.00 93.00 170 ILE A CA 1
ATOM 1376 C C . ILE A 1 170 ? 26.107 0.719 -12.358 1.00 93.00 170 ILE A C 1
ATOM 1378 O O . ILE A 1 170 ? 26.357 0.813 -11.155 1.00 93.00 170 ILE A O 1
ATOM 1382 N N . ALA A 1 171 ? 25.407 1.660 -12.999 1.00 88.00 171 ALA A N 1
ATOM 1383 C CA . ALA A 1 171 ? 24.886 2.841 -12.318 1.00 88.00 171 ALA A CA 1
ATOM 1384 C C . ALA A 1 171 ? 23.816 2.481 -11.273 1.00 88.00 171 ALA A C 1
ATOM 1386 O O . ALA A 1 171 ? 23.827 3.044 -10.176 1.00 88.00 171 ALA A O 1
ATOM 1387 N N . VAL A 1 172 ? 22.915 1.548 -11.595 1.00 85.56 172 VAL A N 1
ATOM 1388 C CA . VAL A 1 172 ? 21.860 1.077 -10.685 1.00 85.56 172 VAL A CA 1
ATOM 1389 C C . VAL A 1 172 ? 22.460 0.304 -9.515 1.00 85.56 172 VAL A C 1
ATOM 1391 O O . VAL A 1 172 ? 22.108 0.591 -8.368 1.00 85.56 172 VAL A O 1
ATOM 1394 N N . ASP A 1 173 ? 23.407 -0.596 -9.776 1.00 86.50 173 ASP A N 1
ATOM 1395 C CA . ASP A 1 173 ? 24.105 -1.355 -8.737 1.00 86.50 173 ASP A CA 1
ATOM 1396 C C . ASP A 1 173 ? 24.859 -0.432 -7.778 1.00 86.50 173 ASP A C 1
ATOM 1398 O O . ASP A 1 173 ? 24.735 -0.543 -6.554 1.00 86.50 173 ASP A O 1
ATOM 1402 N N . LEU A 1 174 ? 25.587 0.550 -8.316 1.00 86.81 174 LEU A N 1
ATOM 1403 C CA . LEU A 1 174 ? 26.303 1.530 -7.506 1.00 86.81 174 LEU A CA 1
ATOM 1404 C C . LEU A 1 174 ? 25.337 2.385 -6.674 1.00 86.81 174 LEU A C 1
ATOM 1406 O O . LEU A 1 174 ? 25.577 2.613 -5.487 1.00 86.81 174 LEU A O 1
ATOM 1410 N N . ALA A 1 175 ? 24.230 2.840 -7.268 1.00 82.69 175 ALA A N 1
ATOM 1411 C CA . ALA A 1 175 ? 23.211 3.605 -6.558 1.00 82.69 175 ALA A CA 1
ATOM 1412 C C . ALA A 1 175 ? 22.572 2.782 -5.430 1.00 82.69 175 ALA A C 1
ATOM 1414 O O . ALA A 1 175 ? 22.376 3.298 -4.327 1.00 82.69 175 ALA A O 1
ATOM 1415 N N . PHE A 1 176 ? 22.294 1.499 -5.670 1.00 78.75 176 PHE A N 1
ATOM 1416 C CA . PHE A 1 176 ? 21.781 0.587 -4.655 1.00 78.75 176 PHE A CA 1
ATOM 1417 C C . PHE A 1 176 ? 22.775 0.426 -3.500 1.00 78.75 176 PHE A C 1
ATOM 1419 O O . PHE A 1 176 ? 22.403 0.617 -2.339 1.00 78.75 176 PHE A O 1
ATOM 1426 N N . ILE A 1 177 ? 24.050 0.164 -3.802 1.00 80.81 177 ILE A N 1
ATOM 1427 C CA . ILE A 1 177 ? 25.100 0.035 -2.787 1.00 80.81 177 ILE A CA 1
ATOM 1428 C C . ILE A 1 177 ? 25.199 1.317 -1.951 1.00 80.81 177 ILE A C 1
ATOM 1430 O O . ILE A 1 177 ? 25.160 1.260 -0.726 1.00 80.81 177 ILE A O 1
ATOM 1434 N N . LEU A 1 178 ? 25.273 2.489 -2.582 1.00 79.88 178 LEU A N 1
ATOM 1435 C CA . LEU A 1 178 ? 25.488 3.749 -1.866 1.00 79.88 178 LEU A CA 1
ATOM 1436 C C . LEU A 1 178 ? 24.276 4.193 -1.034 1.00 79.88 178 LEU A C 1
ATOM 1438 O O . LEU A 1 178 ? 24.446 4.723 0.065 1.00 79.88 178 LEU A O 1
ATOM 1442 N N . LEU A 1 179 ? 23.057 3.994 -1.543 1.00 75.12 179 LEU A N 1
ATOM 1443 C CA . LEU A 1 179 ? 21.841 4.543 -0.932 1.00 75.12 179 LEU A CA 1
ATOM 1444 C C . LEU A 1 179 ? 21.111 3.552 -0.019 1.00 75.12 179 LEU A C 1
ATOM 1446 O O . LEU A 1 179 ? 20.401 3.976 0.895 1.00 75.12 179 LEU A O 1
ATOM 1450 N N . LYS A 1 180 ? 21.241 2.240 -0.256 1.00 67.50 180 LYS A N 1
ATOM 1451 C CA . LYS A 1 180 ? 20.435 1.210 0.422 1.00 67.50 180 LYS A CA 1
ATOM 1452 C C . LYS A 1 180 ? 21.230 0.267 1.325 1.00 67.50 180 LYS A C 1
ATOM 1454 O O . LYS A 1 180 ? 20.596 -0.314 2.203 1.00 67.50 180 LYS A O 1
ATOM 1459 N N . VAL A 1 181 ? 22.566 0.182 1.236 1.00 62.22 181 VAL A N 1
ATOM 1460 C CA . VAL A 1 181 ? 23.385 -0.693 2.117 1.00 62.22 181 VAL A CA 1
ATOM 1461 C C . VAL A 1 181 ? 23.104 -0.477 3.604 1.00 62.22 181 VAL A C 1
ATOM 1463 O O . VAL A 1 181 ? 23.017 -1.445 4.355 1.00 62.22 181 VAL A O 1
ATOM 1466 N N . LYS A 1 182 ? 22.877 0.769 4.042 1.00 56.75 182 LYS A N 1
ATOM 1467 C CA . LYS A 1 182 ? 22.583 1.068 5.456 1.00 56.75 182 LYS A CA 1
ATOM 1468 C C . LYS A 1 182 ? 21.209 0.580 5.941 1.00 56.75 182 LYS A C 1
ATOM 1470 O O . LYS A 1 182 ? 21.014 0.487 7.146 1.00 56.75 182 LYS A O 1
ATOM 1475 N N . ASN A 1 183 ? 20.278 0.260 5.040 1.00 56.44 183 ASN A N 1
ATOM 1476 C CA . ASN A 1 183 ? 18.885 -0.071 5.372 1.00 56.44 183 ASN A CA 1
ATOM 1477 C C . ASN A 1 183 ? 18.560 -1.574 5.277 1.00 56.44 183 ASN A C 1
ATOM 1479 O O . ASN A 1 183 ? 17.418 -1.967 5.508 1.00 56.44 183 ASN A O 1
ATOM 1483 N N . THR A 1 184 ? 19.543 -2.420 4.962 1.00 54.75 184 THR A N 1
ATOM 1484 C CA . THR A 1 184 ? 19.400 -3.885 4.890 1.00 54.75 184 THR A CA 1
ATOM 1485 C C . THR A 1 184 ? 20.332 -4.553 5.906 1.00 54.75 184 THR A C 1
ATOM 1487 O O . THR A 1 184 ? 21.474 -4.872 5.575 1.00 54.75 184 THR A O 1
ATOM 1490 N N . PRO A 1 185 ? 19.875 -4.778 7.155 1.00 55.12 185 PRO A N 1
ATOM 1491 C CA . PRO A 1 185 ? 20.730 -5.260 8.245 1.00 55.12 185 PRO A CA 1
ATOM 1492 C C . PRO A 1 185 ? 21.307 -6.670 8.026 1.00 55.12 185 PRO A C 1
ATOM 1494 O O . PRO A 1 185 ? 22.291 -7.025 8.661 1.00 55.12 185 PRO A O 1
ATOM 1497 N N . HIS A 1 186 ? 20.753 -7.463 7.105 1.00 57.38 186 HIS A N 1
ATOM 1498 C CA . HIS A 1 186 ? 21.229 -8.814 6.772 1.00 57.38 186 HIS A CA 1
ATOM 1499 C C . HIS A 1 186 ? 22.440 -8.850 5.819 1.00 57.38 186 HIS A C 1
ATOM 1501 O O . HIS A 1 186 ? 22.944 -9.932 5.537 1.00 57.38 186 HIS A O 1
ATOM 1507 N N . LEU A 1 187 ? 22.909 -7.699 5.320 1.00 58.06 187 LEU A N 1
ATOM 1508 C CA . LEU A 1 187 ? 24.125 -7.596 4.497 1.00 58.06 187 LEU A CA 1
ATOM 1509 C C . LEU A 1 187 ? 25.361 -7.152 5.300 1.00 58.06 187 LEU A C 1
ATOM 1511 O O . LEU A 1 187 ? 26.438 -6.991 4.728 1.00 58.06 187 LEU A O 1
ATOM 1515 N N . PHE A 1 188 ? 25.234 -6.967 6.618 1.00 56.84 188 PHE A N 1
ATOM 1516 C CA . PHE A 1 188 ? 26.389 -6.741 7.482 1.00 56.84 188 PHE A CA 1
ATOM 1517 C C . PHE A 1 188 ? 27.096 -8.068 7.755 1.00 56.84 188 PHE A C 1
ATOM 1519 O O . PHE A 1 188 ? 26.571 -8.934 8.452 1.00 56.84 188 PHE A O 1
ATOM 1526 N N . ILE A 1 189 ? 28.307 -8.212 7.220 1.00 56.66 189 ILE A N 1
ATOM 1527 C CA . ILE A 1 189 ? 29.248 -9.223 7.700 1.00 56.66 189 ILE A CA 1
ATOM 1528 C C . ILE A 1 189 ? 29.676 -8.761 9.102 1.00 56.66 189 ILE A C 1
ATOM 1530 O O . ILE A 1 189 ? 30.177 -7.639 9.219 1.00 56.66 189 ILE A O 1
ATOM 1534 N N . PRO A 1 190 ? 29.454 -9.556 10.163 1.00 47.75 190 PRO A N 1
ATOM 1535 C CA . PRO A 1 190 ? 29.923 -9.192 11.489 1.00 47.75 190 PRO A CA 1
ATOM 1536 C C . PRO A 1 190 ? 31.453 -9.159 11.464 1.00 47.75 190 PRO A C 1
ATOM 1538 O O . PRO A 1 190 ? 32.082 -10.152 11.097 1.00 47.75 190 PRO A O 1
ATOM 1541 N N . THR A 1 191 ? 32.032 -8.010 11.809 1.00 51.88 191 THR A N 1
ATOM 1542 C CA . THR A 1 191 ? 33.436 -7.901 12.241 1.00 51.88 191 THR A CA 1
ATOM 1543 C C . THR A 1 191 ? 33.620 -8.504 13.618 1.00 51.88 191 THR A C 1
ATOM 1545 O O . THR A 1 191 ? 32.743 -8.231 14.471 1.00 51.88 191 THR A O 1
#